Protein 4MBR (pdb70)

CATH classification: 2.60.40.1280 (+1 more: 2.60.40.1290)

Organism: Streptococcus agalactiae (NCBI:txid1311)

Foldseek 3Di:
DQEEECLVFKPPWDKEKAWVQAPDPQADEPLVPTWMKIKIKIWGFAGDQFYKFKKAWDLWKAQFPPDQKDWFDAWADPVRDQAWTWMAGNVRGMMMTTGHVVRHPDGRDMTIDTGIIHTHCQVPFAWARWDWIKIDGDPDMYIGTGTYHFDAWDWDPPQWIWTKEKEWGGANPPQAKIKIKMKTCLVQTKGFDALFKKKKKAFDDPDFFFQQLQKFKWKWKWFNVPATSSRHDDRVVTHTDDVPFHGGNDNVRMDMGTPDGIAHSGTMMMMIMMTGGDQWTKMKMWIAHPVVPDTDMYMGIDDVRVDDSPPPDDDD

Radius of gyration: 22.76 Å; Cα contacts (8 Å, |Δi|>4): 815; chains: 1; bounding box: 53×66×40 Å

Sequence (316 aa):
VQGQDVTDKLQNLDIKLSGGVQAKAGVINMDKSESMHMSLKFTIDSVNRGDTFEIKLSDNIDTNGASNYSIVEPIKSPTGEVYATGIYDSQKKSIVYSFTDFAASKNNINGILDIPLWPDDTTVQNTKEDVLFSVKIKDQEATIKETVKYDPPVRIDFAGGVSVDSRITNIDDVGKKMTYISQINVDGKSLYNYNGLYTRIYNYSKESTADLKNSTIKIYKTTSDNIVESMVQDYSSMEDVTSKFANSYPEKGWYDIYWGQFIASNETYVIVVETPFTNAVTLNTTLSDYNENNGVEHNHTYSSESGYSDVNAQER

Secondary structure (DSSP, 8-state):
----B-TTS-EEEEEE---SSSSSTTEEETTTT----EEEEEEES---TT-EEEEEE-TTEES-SSSSEEEEEEEE-TT--EEEEEEEETTTTEEEEEE-HHHHH-SSEEEEEEE--EE-TTTS-S-EEEEE--EE-SS-----EEEEE----EEES-TTTEEEEEEEEEEETTTTEEEEEEEESTT---EEEEEEEEEEEEE-STT----GGG-EEEEEEEETTS--SS-----SSSEE-HHHH--SS-SSSSEEEEEEEEE-SSEEEEEEEEE---S-EEEEEEEE-TTSSSEEEEEEEE--SS-SSS--S---

Structure (mmCIF, N/CA/C/O backbone):
data_4MBR
#
_entry.id   4MBR
#
_cell.length_a   97.598
_cell.length_b   97.598
_cell.length_c   173.269
_cell.angle_alpha   90.00
_cell.angle_beta   90.00
_cell.angle_gamma   90.00
#
_symmetry.space_group_name_H-M   'P 41 21 2'
#
loop_
_atom_site.group_PDB
_atom_site.id
_atom_site.type_symbol
_atom_site.label_atom_id
_atom_site.label_alt_id
_atom_site.label_comp_id
_atom_site.label_asym_id
_atom_site.label_entity_id
_atom_site.label_seq_id
_atom_site.pdbx_PDB_ins_code
_atom_site.Cartn_x
_atom_site.Cartn_y
_atom_site.Cartn_z
_atom_site.occupancy
_atom_site.B_iso_or_equiv
_atom_site.auth_seq_id
_atom_site.auth_comp_id
_atom_site.auth_asym_id
_atom_site.auth_atom_id
_atom_site.pdbx_PDB_model_num
ATOM 1 N N . VAL A 1 18 ? 44.476 29.966 8.712 1.00 258.22 230 VAL A N 1
ATOM 2 C CA . VAL A 1 18 ? 44.261 29.986 10.189 1.00 246.94 230 VAL A CA 1
ATOM 3 C C . VAL A 1 18 ? 43.262 28.896 10.587 1.00 238.22 230 VAL A C 1
ATOM 4 O O . VAL A 1 18 ? 43.459 28.182 11.572 1.00 217.46 230 VAL A O 1
ATOM 8 N N . GLN A 1 19 ? 42.207 28.772 9.784 1.00 250.57 231 GLN A N 1
ATOM 9 C CA . GLN A 1 19 ? 41.120 27.801 9.992 1.00 259.23 231 GLN A CA 1
ATOM 10 C C . GLN A 1 19 ? 41.568 26.403 10.462 1.00 255.88 231 GLN A C 1
ATOM 11 O O . GLN A 1 19 ? 40.827 25.718 11.171 1.00 257.05 231 GLN A O 1
ATOM 17 N N . GLY A 1 20 ? 42.770 25.988 10.070 1.00 246.46 232 GLY A N 1
ATOM 18 C CA . GLY A 1 20 ? 43.291 24.679 10.458 1.00 236.29 232 GLY A CA 1
ATOM 19 C C . GLY A 1 20 ? 43.276 23.718 9.286 1.00 231.60 232 GLY A C 1
ATOM 20 O O . GLY A 1 20 ? 42.504 23.894 8.346 1.00 238.00 232 GLY A O 1
ATOM 21 N N . GLN A 1 21 ? 44.134 22.702 9.342 1.00 226.31 233 GLN A N 1
ATOM 22 C CA . GLN A 1 21 ? 44.224 21.707 8.273 1.00 226.23 233 GLN A CA 1
ATOM 23 C C . GLN A 1 21 ? 44.998 20.470 8.733 1.00 223.42 233 GLN A C 1
ATOM 24 O O . GLN A 1 21 ? 45.501 20.429 9.852 1.00 223.52 233 GLN A O 1
ATOM 30 N N . ASP A 1 22 ? 45.098 19.464 7.866 1.00 216.15 234 ASP A N 1
ATOM 31 C CA . ASP A 1 22 ? 45.833 18.247 8.200 1.00 207.20 234 ASP A CA 1
ATOM 32 C C . ASP A 1 22 ? 47.316 18.575 8.118 1.00 199.25 234 ASP A C 1
ATOM 33 O O . ASP A 1 22 ? 47.757 19.252 7.195 1.00 200.80 234 ASP A O 1
ATOM 38 N N . VAL A 1 23 ? 48.083 18.068 9.074 1.00 199.40 235 VAL A N 1
ATOM 39 C CA . VAL A 1 23 ? 49.510 18.345 9.125 1.00 204.02 235 VAL A CA 1
ATOM 40 C C . VAL A 1 23 ? 50.438 17.127 9.251 1.00 210.72 235 VAL A C 1
ATOM 41 O O . VAL A 1 23 ? 51.620 17.284 9.566 1.00 212.68 235 VAL A O 1
ATOM 45 N N . THR A 1 24 ? 49.929 15.925 8.989 1.00 216.75 236 THR A N 1
ATOM 46 C CA . THR A 1 24 ? 50.763 14.713 9.091 1.00 218.57 236 THR A CA 1
ATOM 47 C C . THR A 1 24 ? 52.110 14.846 8.361 1.00 226.38 236 THR A C 1
ATOM 48 O O . THR A 1 24 ? 53.080 14.173 8.720 1.00 226.71 236 THR A O 1
ATOM 52 N N . ASP A 1 25 ? 52.156 15.694 7.329 1.00 228.83 237 ASP A N 1
ATOM 53 C CA . ASP A 1 25 ? 53.390 15.912 6.570 1.00 227.03 237 ASP A CA 1
ATOM 54 C C . ASP A 1 25 ? 54.396 16.562 7.478 1.00 227.55 237 ASP A C 1
ATOM 55 O O . ASP A 1 25 ? 55.545 16.133 7.575 1.00 231.83 237 ASP A O 1
ATOM 60 N N . LYS A 1 26 ? 53.929 17.605 8.150 1.00 229.04 238 LYS A N 1
ATOM 61 C CA . LYS A 1 26 ? 54.739 18.381 9.065 1.00 241.75 238 LYS A CA 1
ATOM 62 C C . LYS A 1 26 ? 54.946 17.654 10.395 1.00 250.86 238 LYS A C 1
ATOM 63 O O . LYS A 1 26 ? 54.437 18.077 11.425 1.00 256.94 238 LYS A O 1
ATOM 69 N N . LEU A 1 27 ? 55.693 16.553 10.357 1.00 258.08 239 LEU A N 1
ATOM 70 C CA . LEU A 1 27 ? 55.988 15.761 11.556 1.00 260.16 239 LEU A CA 1
ATOM 71 C C . LEU A 1 27 ? 57.430 15.261 11.491 1.00 255.38 239 LEU A C 1
ATOM 72 O O . LEU A 1 27 ? 57.861 14.724 10.468 1.00 249.85 239 LEU A O 1
ATOM 77 N N . GLN A 1 28 ? 58.168 15.442 12.584 1.00 251.62 240 GLN A N 1
ATOM 78 C CA . GLN A 1 28 ? 59.565 15.021 12.652 1.00 256.05 240 GLN A CA 1
ATOM 79 C C . GLN A 1 28 ? 59.820 14.047 13.798 1.00 255.43 240 GLN A C 1
ATOM 80 O O . GLN A 1 28 ? 59.002 13.918 14.713 1.00 245.69 240 GLN A O 1
ATOM 86 N N . ASN A 1 29 ? 60.964 13.365 13.725 1.00 264.06 241 ASN A N 1
ATOM 87 C CA . ASN A 1 29 ? 61.388 12.376 14.726 1.00 267.93 241 ASN A CA 1
ATOM 88 C C . ASN A 1 29 ? 60.269 11.440 15.174 1.00 266.39 241 ASN A C 1
ATOM 89 O O . ASN A 1 29 ? 60.310 10.906 16.284 1.00 272.34 241 ASN A O 1
ATOM 94 N N . LEU A 1 30 ? 59.278 11.231 14.307 1.00 259.45 242 LEU A N 1
ATOM 95 C CA . LEU A 1 30 ? 58.168 10.358 14.658 1.00 255.83 242 LEU A CA 1
ATOM 96 C C . LEU A 1 30 ? 58.613 8.904 14.680 1.00 245.67 242 LEU A C 1
ATOM 97 O O . LEU A 1 30 ? 59.202 8.401 13.725 1.00 236.86 242 LEU A O 1
ATOM 102 N N . ASP A 1 31 ? 58.364 8.249 15.804 1.00 240.96 243 ASP A N 1
ATOM 103 C CA . ASP A 1 31 ? 58.729 6.861 15.966 1.00 241.98 243 ASP A CA 1
ATOM 104 C C . ASP A 1 31 ? 57.514 6.207 16.593 1.00 234.48 243 ASP A C 1
ATOM 105 O O . ASP A 1 31 ? 57.085 6.579 17.685 1.00 232.53 243 ASP A O 1
ATOM 110 N N . ILE A 1 32 ? 56.954 5.245 15.873 1.00 225.85 244 ILE A N 1
ATOM 111 C CA . ILE A 1 32 ? 55.779 4.532 16.325 1.00 218.73 244 ILE A CA 1
ATOM 112 C C . ILE A 1 32 ? 56.079 3.041 16.434 1.00 222.65 244 ILE A C 1
ATOM 113 O O . ILE A 1 32 ? 56.800 2.497 15.597 1.00 233.59 244 ILE A O 1
ATOM 118 N N . LYS A 1 33 ? 55.532 2.383 17.457 1.00 216.49 245 LYS A N 1
ATOM 119 C CA . LYS A 1 33 ? 55.756 0.945 17.651 1.00 215.68 245 LYS A CA 1
ATOM 120 C C . LYS A 1 33 ? 54.556 0.265 18.320 1.00 210.45 245 LYS A C 1
ATOM 121 O O . LYS A 1 33 ? 53.527 0.901 18.546 1.00 201.77 245 LYS A O 1
ATOM 127 N N . LEU A 1 34 ? 54.701 -1.033 18.602 1.00 213.74 246 LEU A N 1
ATOM 128 C CA . LEU A 1 34 ? 53.664 -1.852 19.250 1.00 210.41 246 LEU A CA 1
ATOM 129 C C . LEU A 1 34 ? 54.287 -2.912 20.150 1.00 218.59 246 LEU A C 1
ATOM 130 O O . LEU A 1 34 ? 55.506 -3.011 20.242 1.00 232.16 246 LEU A O 1
ATOM 135 N N . SER A 1 35 ? 53.439 -3.700 20.813 1.00 228.48 247 SER A N 1
ATOM 136 C CA . SER A 1 35 ? 53.889 -4.779 21.711 1.00 242.19 247 SER A CA 1
ATOM 137 C C . SER A 1 35 ? 52.685 -5.486 22.365 1.00 242.74 247 SER A C 1
ATOM 138 O O . SER A 1 35 ? 51.562 -5.433 21.845 1.00 238.93 247 SER A O 1
ATOM 141 N N . GLY A 1 36 ? 52.934 -6.155 23.492 1.00 233.34 248 GLY A N 1
ATOM 142 C CA . GLY A 1 36 ? 51.889 -6.865 24.228 1.00 229.32 248 GLY A CA 1
ATOM 143 C C . GLY A 1 36 ? 52.113 -6.692 25.716 1.00 234.85 248 GLY A C 1
ATOM 144 O O . GLY A 1 36 ? 51.562 -5.778 26.324 1.00 222.62 248 GLY A O 1
ATOM 145 N N . GLY A 1 37 ? 52.922 -7.580 26.299 1.00 258.04 249 GLY A N 1
ATOM 146 C CA . GLY A 1 37 ? 53.256 -7.548 27.736 1.00 272.83 249 GLY A CA 1
ATOM 147 C C . GLY A 1 37 ? 52.117 -7.866 28.697 1.00 277.59 249 GLY A C 1
ATOM 148 O O . GLY A 1 37 ? 52.222 -8.781 29.527 1.00 272.80 249 GLY A O 1
ATOM 149 N N . VAL A 1 38 ? 51.041 -7.085 28.592 1.00 267.76 250 VAL A N 1
ATOM 150 C CA . VAL A 1 38 ? 49.848 -7.246 29.433 1.00 245.75 250 VAL A CA 1
ATOM 151 C C . VAL A 1 38 ? 49.159 -8.594 29.177 1.00 237.22 250 VAL A C 1
ATOM 152 O O . VAL A 1 38 ? 48.285 -9.016 29.932 1.00 240.52 250 VAL A O 1
ATOM 156 N N . GLN A 1 39 ? 49.575 -9.262 28.108 1.00 226.95 251 GLN A N 1
ATOM 157 C CA . GLN A 1 39 ? 49.017 -10.556 27.729 1.00 217.75 251 GLN A CA 1
ATOM 158 C C . GLN A 1 39 ? 49.480 -11.717 28.606 1.00 220.39 251 GLN A C 1
ATOM 159 O O . GLN A 1 39 ? 50.615 -11.731 29.099 1.00 215.28 251 GLN A O 1
ATOM 165 N N . ALA A 1 40 ? 48.568 -12.675 28.803 1.00 220.34 252 ALA A N 1
ATOM 166 C CA . ALA A 1 40 ? 48.819 -13.870 29.617 1.00 223.18 252 ALA A CA 1
ATOM 167 C C . ALA A 1 40 ? 50.236 -14.364 29.402 1.00 226.30 252 ALA A C 1
ATOM 168 O O . ALA A 1 40 ? 51.079 -14.284 30.296 1.00 227.62 252 ALA A O 1
ATOM 170 N N . LYS A 1 41 ? 50.481 -14.873 28.201 1.00 228.47 253 LYS A N 1
ATOM 171 C CA . LYS A 1 41 ? 51.787 -15.377 27.816 1.00 235.28 253 LYS A CA 1
ATOM 172 C C . LYS A 1 41 ? 52.102 -14.888 26.400 1.00 238.31 253 LYS A C 1
ATOM 173 O O . LYS A 1 41 ? 51.285 -15.029 25.490 1.00 240.54 253 LYS A O 1
ATOM 179 N N . ALA A 1 42 ? 53.285 -14.290 26.249 1.00 241.74 254 ALA A N 1
ATOM 180 C CA . ALA A 1 42 ? 53.782 -13.724 24.978 1.00 235.56 254 ALA A CA 1
ATOM 181 C C . ALA A 1 42 ? 53.319 -14.396 23.678 1.00 233.48 254 ALA A C 1
ATOM 182 O O . ALA A 1 42 ? 53.069 -15.600 23.634 1.00 235.72 254 ALA A O 1
ATOM 184 N N . GLY A 1 43 ? 53.224 -13.593 22.620 1.00 230.23 255 GLY A N 1
ATOM 185 C CA . GLY A 1 43 ? 52.804 -14.080 21.305 1.00 228.06 255 GLY A CA 1
ATOM 186 C C . GLY A 1 43 ? 51.347 -14.507 21.184 1.00 219.25 255 GLY A C 1
ATOM 187 O O . GLY A 1 43 ? 50.942 -15.032 20.144 1.00 220.68 255 GLY A O 1
ATOM 188 N N . VAL A 1 44 ? 50.550 -14.267 22.223 1.00 210.79 256 VAL A N 1
ATOM 189 C CA . VAL A 1 44 ? 49.143 -14.659 22.195 1.00 203.57 256 VAL A CA 1
ATOM 190 C C . VAL A 1 44 ? 48.222 -13.672 22.895 1.00 205.92 256 VAL A C 1
ATOM 191 O O . VAL A 1 44 ? 48.528 -13.201 23.992 1.00 208.51 256 VAL A O 1
ATOM 195 N N . ILE A 1 45 ? 47.086 -13.386 22.256 1.00 203.94 257 ILE A N 1
ATOM 196 C CA . ILE A 1 45 ? 46.080 -12.470 22.794 1.00 196.37 257 ILE A CA 1
ATOM 197 C C . ILE A 1 45 ? 44.768 -13.221 22.973 1.00 193.38 257 ILE A C 1
ATOM 198 O O . ILE A 1 45 ? 44.191 -13.743 22.017 1.00 186.00 257 ILE A O 1
ATOM 203 N N . ASN A 1 46 ? 44.315 -13.252 24.222 1.00 193.38 258 ASN A N 1
ATOM 204 C CA . ASN A 1 46 ? 43.098 -13.931 24.632 1.00 189.60 258 ASN A CA 1
ATOM 205 C C . ASN A 1 46 ? 41.996 -12.991 25.110 1.00 191.22 258 ASN A C 1
ATOM 206 O O . ASN A 1 46 ? 42.200 -12.223 26.043 1.00 207.69 258 ASN A O 1
ATOM 211 N N . MET A 1 47 ? 40.839 -13.038 24.450 1.00 184.69 259 MET A N 1
ATOM 212 C CA . MET A 1 47 ? 39.696 -12.208 24.852 1.00 187.00 259 MET A CA 1
ATOM 213 C C . MET A 1 47 ? 39.039 -12.630 26.160 1.00 190.04 259 MET A C 1
ATOM 214 O O . MET A 1 47 ? 38.987 -11.844 27.105 1.00 191.39 259 MET A O 1
ATOM 219 N N . ASP A 1 48 ? 38.524 -13.856 26.222 1.00 186.39 260 ASP A N 1
ATOM 220 C CA . ASP A 1 48 ? 37.874 -14.305 27.447 1.00 191.77 260 ASP A CA 1
ATOM 221 C C . ASP A 1 48 ? 38.656 -13.840 28.695 1.00 198.75 260 ASP A C 1
ATOM 222 O O . ASP A 1 48 ? 38.134 -13.901 29.813 1.00 229.19 260 ASP A O 1
ATOM 227 N N . LYS A 1 49 ? 39.894 -13.369 28.489 1.00 190.35 261 LYS A N 1
ATOM 228 C CA . LYS A 1 49 ? 40.735 -12.846 29.579 1.00 195.51 261 LYS A CA 1
ATOM 229 C C . LYS A 1 49 ? 40.759 -11.325 29.413 1.00 182.23 261 LYS A C 1
ATOM 230 O O . LYS A 1 49 ? 40.618 -10.593 30.377 1.00 179.96 261 LYS A O 1
ATOM 236 N N . SER A 1 50 ? 40.969 -10.870 28.180 1.00 185.96 262 SER A N 1
ATOM 237 C CA . SER A 1 50 ? 40.971 -9.434 27.833 1.00 188.42 262 SER A CA 1
ATOM 238 C C . SER A 1 50 ? 42.302 -8.645 27.737 1.00 192.97 262 SER A C 1
ATOM 239 O O . SER A 1 50 ? 42.392 -7.559 28.302 1.00 200.98 262 SER A O 1
ATOM 242 N N . GLU A 1 51 ? 43.312 -9.147 27.022 1.00 195.32 263 GLU A N 1
ATOM 243 C CA . GLU A 1 51 ? 44.584 -8.384 26.904 1.00 196.90 263 GLU A CA 1
ATOM 244 C C . GLU A 1 51 ? 44.600 -7.351 25.758 1.00 185.28 263 GLU A C 1
ATOM 245 O O . GLU A 1 51 ? 43.595 -7.189 25.076 1.00 176.15 263 GLU A O 1
ATOM 251 N N . SER A 1 52 ? 45.736 -6.664 25.565 1.00 189.44 264 SER A N 1
ATOM 252 C CA . SER A 1 52 ? 45.855 -5.612 24.537 1.00 191.91 264 SER A CA 1
ATOM 253 C C . SER A 1 52 ? 47.221 -5.397 23.850 1.00 198.22 264 SER A C 1
ATOM 254 O O . SER A 1 52 ? 48.218 -6.040 24.181 1.00 214.46 264 SER A O 1
ATOM 257 N N . MET A 1 53 ? 47.228 -4.450 22.906 1.00 193.15 265 MET A N 1
ATOM 258 C CA . MET A 1 53 ? 48.402 -4.053 22.135 1.00 199.17 265 MET A CA 1
ATOM 259 C C . MET A 1 53 ? 48.850 -2.762 22.820 1.00 201.61 265 MET A C 1
ATOM 260 O O . MET A 1 53 ? 48.159 -2.295 23.716 1.00 203.52 265 MET A O 1
ATOM 265 N N . HIS A 1 54 ? 49.966 -2.163 22.390 1.00 211.29 266 HIS A N 1
ATOM 266 C CA . HIS A 1 54 ? 50.462 -0.882 22.976 1.00 222.04 266 HIS A CA 1
ATOM 267 C C . HIS A 1 54 ? 51.256 -0.004 21.994 1.00 225.11 266 HIS A C 1
ATOM 268 O O . HIS A 1 54 ? 52.429 -0.275 21.731 1.00 232.40 266 HIS A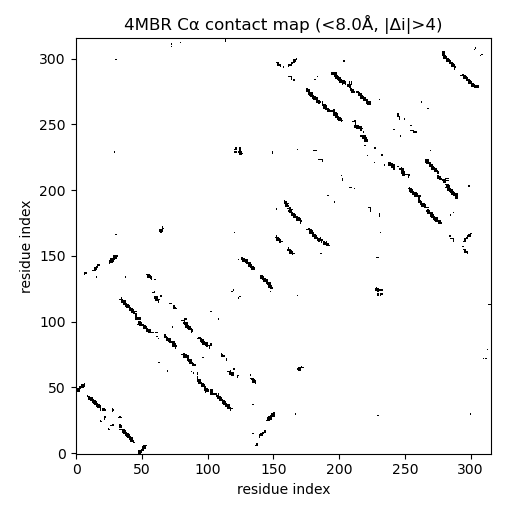 O 1
ATOM 275 N N . MET A 1 55 ? 50.617 1.055 21.480 1.00 216.72 267 MET A N 1
ATOM 276 C CA . MET A 1 55 ? 51.264 1.984 20.534 1.00 209.99 267 MET A CA 1
ATOM 277 C C . MET A 1 55 ? 52.271 2.943 21.109 1.00 215.80 267 MET A C 1
ATOM 278 O O . MET A 1 55 ? 51.901 3.888 21.796 1.00 214.25 267 MET A O 1
ATOM 283 N N . SER A 1 56 ? 53.537 2.733 20.791 1.00 226.37 268 SER A N 1
ATOM 284 C CA . SER A 1 56 ? 54.563 3.631 21.261 1.00 229.84 268 SER A CA 1
ATOM 285 C C . SER A 1 56 ? 54.566 4.693 20.182 1.00 220.84 268 SER A C 1
ATOM 286 O O . SER A 1 56 ? 54.551 4.354 19.003 1.00 214.83 268 SER A O 1
ATOM 289 N N . LEU A 1 57 ? 54.537 5.964 20.560 1.00 216.39 269 LEU A N 1
ATOM 290 C CA . LEU A 1 57 ? 54.538 7.011 19.551 1.00 212.60 269 LEU A CA 1
ATOM 291 C C . LEU A 1 57 ? 55.047 8.349 20.016 1.00 214.30 269 LEU A C 1
ATOM 292 O O . LEU A 1 57 ? 54.393 9.013 20.811 1.00 204.13 269 LEU A O 1
ATOM 297 N N . LYS A 1 58 ? 56.195 8.757 19.480 1.00 223.51 270 LYS A N 1
ATOM 298 C CA . LYS A 1 58 ? 56.788 10.042 19.813 1.00 232.71 270 LYS A CA 1
ATOM 299 C C . LYS A 1 58 ? 56.845 10.849 18.521 1.00 230.53 270 LYS A C 1
ATOM 300 O O . LYS A 1 58 ? 56.805 10.269 17.437 1.00 230.75 270 LYS A O 1
ATOM 306 N N . PHE A 1 59 ? 56.934 12.174 18.633 1.00 229.11 271 PHE A N 1
ATOM 307 C CA . PHE A 1 59 ? 57.026 13.047 17.454 1.00 228.62 271 PHE A CA 1
ATOM 308 C C . PHE A 1 59 ? 57.269 14.488 17.878 1.00 232.93 271 PHE A C 1
ATOM 309 O O . PHE A 1 59 ? 56.942 14.881 18.999 1.00 227.57 271 PHE A O 1
ATOM 317 N N . THR A 1 60 ? 57.811 15.273 16.950 1.00 238.67 272 THR A N 1
ATOM 318 C CA . THR A 1 60 ? 58.109 16.683 17.178 1.00 239.11 272 THR A CA 1
ATOM 319 C C . THR A 1 60 ? 57.531 17.492 16.024 1.00 235.27 272 THR A C 1
ATOM 320 O O . THR A 1 60 ? 57.262 16.935 14.957 1.00 224.91 272 THR A O 1
ATOM 324 N N . ILE A 1 61 ? 57.350 18.796 16.225 1.00 240.92 273 ILE A N 1
ATOM 325 C CA . ILE A 1 61 ? 56.789 19.661 15.170 1.00 250.09 273 ILE A CA 1
ATOM 326 C C . ILE A 1 61 ? 56.986 21.168 15.459 1.00 257.36 273 ILE A C 1
ATOM 327 O O . ILE A 1 61 ? 57.074 21.570 16.616 1.00 272.13 273 ILE A O 1
ATOM 332 N N . ASP A 1 62 ? 57.072 21.981 14.395 1.00 249.68 274 ASP A N 1
ATOM 333 C CA . ASP A 1 62 ? 57.275 23.445 14.507 1.00 243.84 274 ASP A CA 1
ATOM 334 C C . ASP A 1 62 ? 56.173 24.196 15.241 1.00 236.61 274 ASP A C 1
ATOM 335 O O . ASP A 1 62 ? 56.305 24.527 16.415 1.00 228.32 274 ASP A O 1
ATOM 340 N N . SER A 1 63 ? 55.101 24.495 14.523 1.00 236.17 275 SER A N 1
ATOM 341 C CA . SER A 1 63 ? 53.977 25.210 15.094 1.00 236.38 275 SER A CA 1
ATOM 342 C C . SER A 1 63 ? 52.711 24.693 14.440 1.00 222.11 275 SER A C 1
ATOM 343 O O . SER A 1 63 ? 52.732 24.260 13.288 1.00 211.12 275 SER A O 1
ATOM 346 N N . VAL A 1 64 ? 51.617 24.713 15.185 1.00 219.17 276 VAL A N 1
ATOM 347 C CA . VAL A 1 64 ? 50.345 24.238 14.663 1.00 230.67 276 VAL A CA 1
ATOM 348 C C . VAL A 1 64 ? 49.200 25.098 15.158 1.00 235.42 276 VAL A C 1
ATOM 349 O O . VAL A 1 64 ? 49.166 25.476 16.323 1.00 246.13 276 VAL A O 1
ATOM 353 N N . ASN A 1 65 ? 48.258 25.394 14.269 1.00 227.26 277 ASN A N 1
ATOM 354 C CA . ASN A 1 65 ? 47.118 26.216 14.629 1.00 223.02 277 ASN A CA 1
ATOM 355 C C . ASN A 1 65 ? 45.914 25.402 15.077 1.00 218.75 277 ASN A C 1
ATOM 356 O O . ASN A 1 65 ? 45.769 24.229 14.730 1.00 217.13 277 ASN A O 1
ATOM 361 N N . ARG A 1 66 ? 45.069 26.052 15.868 1.00 218.64 278 ARG A N 1
ATOM 362 C CA . ARG A 1 66 ? 43.835 25.480 16.399 1.00 222.39 278 ARG A CA 1
ATOM 363 C C . ARG A 1 66 ? 43.364 24.110 15.875 1.00 214.92 278 ARG A C 1
ATOM 364 O O . ARG A 1 66 ? 43.596 23.084 16.508 1.00 217.56 278 ARG A O 1
ATOM 372 N N . GLY A 1 67 ? 42.711 24.109 14.715 1.00 204.97 279 GLY A N 1
ATOM 373 C CA . GLY A 1 67 ? 42.168 22.888 14.131 1.00 199.69 279 GLY A CA 1
ATOM 374 C C . GLY A 1 67 ? 43.073 21.842 13.521 1.00 196.07 279 GLY A C 1
ATOM 375 O O . GLY A 1 67 ? 42.627 20.722 13.291 1.00 194.47 279 GLY A O 1
ATOM 376 N N . ASP A 1 68 ? 44.329 22.181 13.253 1.00 198.11 280 ASP A N 1
ATOM 377 C CA . ASP A 1 68 ? 45.261 21.218 12.646 1.00 200.06 280 ASP A CA 1
ATOM 378 C C . ASP A 1 68 ? 45.087 19.804 13.195 1.00 196.35 280 ASP A C 1
ATOM 379 O O . ASP A 1 68 ? 44.928 19.626 14.402 1.00 202.00 280 ASP A O 1
ATOM 384 N N . THR A 1 69 ? 45.121 18.804 12.309 1.00 177.25 281 THR A N 1
ATOM 385 C CA . THR A 1 69 ? 44.951 17.398 12.720 1.00 184.80 281 THR A CA 1
ATOM 386 C C . THR A 1 69 ? 45.884 16.404 12.037 1.00 182.08 281 THR A C 1
ATOM 387 O O . THR A 1 69 ? 46.545 16.728 11.060 1.00 192.89 281 THR A O 1
ATOM 391 N N . PHE A 1 70 ? 45.924 15.181 12.560 1.00 183.94 282 PHE A N 1
ATOM 392 C CA . PHE A 1 70 ? 46.758 14.141 11.966 1.00 195.16 282 PHE A CA 1
ATOM 393 C C . PHE A 1 70 ? 46.128 12.775 12.256 1.00 190.59 282 PHE A C 1
ATOM 394 O O . PHE A 1 70 ? 45.554 12.562 13.334 1.00 175.26 282 PHE A O 1
ATOM 402 N N . GLU A 1 71 ? 46.213 11.863 11.285 1.00 185.05 283 GLU A N 1
ATOM 403 C CA . GLU A 1 71 ? 45.652 10.528 11.453 1.00 180.65 283 GLU A CA 1
ATOM 404 C C . GLU A 1 71 ? 46.665 9.510 11.911 1.00 185.74 283 GLU A C 1
ATOM 405 O O . GLU A 1 71 ? 47.865 9.780 12.018 1.00 188.19 283 GLU A O 1
ATOM 411 N N . ILE A 1 72 ? 46.124 8.326 12.182 1.00 183.81 284 ILE A N 1
ATOM 412 C CA . ILE A 1 72 ? 46.870 7.168 12.602 1.00 172.67 284 ILE A CA 1
ATOM 413 C C . ILE A 1 72 ? 46.044 6.026 12.024 1.00 170.48 284 ILE A C 1
ATOM 414 O O . ILE A 1 72 ? 45.118 5.539 12.660 1.00 167.81 284 ILE A O 1
ATOM 419 N N . LYS A 1 73 ? 46.358 5.654 10.785 1.00 187.72 285 LYS A N 1
ATOM 420 C CA . LYS A 1 73 ? 45.660 4.583 10.072 1.00 190.75 285 LYS A CA 1
ATOM 421 C C . LYS A 1 73 ? 45.813 3.274 10.839 1.00 186.79 285 LYS A C 1
ATOM 422 O O . LYS A 1 73 ? 46.920 2.917 11.240 1.00 176.86 285 LYS A O 1
ATOM 428 N N . LEU A 1 74 ? 44.702 2.566 11.035 1.00 191.43 286 LEU A N 1
ATOM 429 C CA . LEU A 1 74 ? 44.696 1.286 11.749 1.00 182.91 286 LEU A CA 1
ATOM 430 C C . LEU A 1 74 ? 44.228 0.170 10.824 1.00 177.20 286 LEU A C 1
ATOM 431 O O . LEU A 1 74 ? 43.480 0.419 9.875 1.00 191.09 286 LEU A O 1
ATOM 436 N N . SER A 1 75 ? 44.665 -1.057 11.101 1.00 164.64 287 SER A N 1
ATOM 437 C CA . SER A 1 75 ? 44.270 -2.206 10.286 1.00 166.35 287 SER A CA 1
ATOM 438 C C . SER A 1 75 ? 42.778 -2.500 10.463 1.00 166.96 287 SER A C 1
ATOM 439 O O . SER A 1 75 ? 42.150 -2.030 11.408 1.00 163.22 287 SER A O 1
ATOM 442 N N . ASP A 1 76 ? 42.212 -3.282 9.552 1.00 180.13 288 ASP A N 1
ATOM 443 C CA . ASP A 1 76 ? 40.791 -3.610 9.612 1.00 1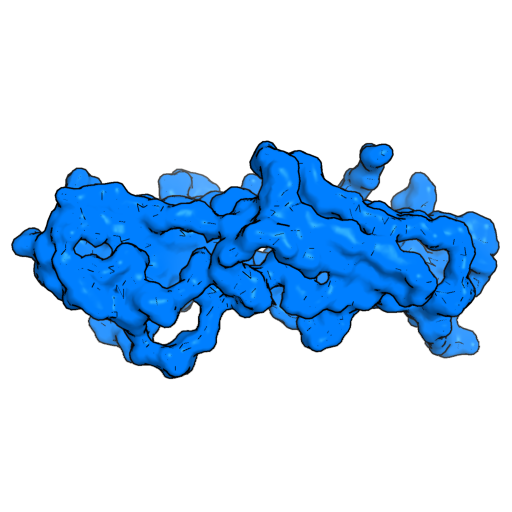86.77 288 ASP A CA 1
ATOM 444 C C . ASP A 1 76 ? 40.444 -4.573 10.748 1.00 187.24 288 ASP A C 1
ATOM 445 O O . ASP A 1 76 ? 39.426 -5.255 10.685 1.00 208.90 288 ASP A O 1
ATOM 450 N N . ASN A 1 77 ? 41.269 -4.616 11.793 1.00 179.20 289 ASN A N 1
ATOM 451 C CA . ASN A 1 77 ? 41.008 -5.517 12.916 1.00 178.45 289 ASN A CA 1
ATOM 452 C C . ASN A 1 77 ? 41.366 -4.962 14.299 1.00 175.32 289 ASN A C 1
ATOM 453 O O . ASN A 1 77 ? 41.178 -5.637 15.304 1.00 189.58 289 ASN A O 1
ATOM 458 N N . ILE A 1 78 ? 41.873 -3.736 14.345 1.00 172.83 290 ILE A N 1
ATOM 459 C CA . ILE A 1 78 ? 42.235 -3.106 15.606 1.00 171.20 290 ILE A CA 1
ATOM 460 C C . ILE A 1 78 ? 41.064 -2.282 16.114 1.00 171.13 290 ILE A C 1
ATOM 461 O O . ILE A 1 78 ? 40.539 -1.425 15.406 1.00 171.67 290 ILE A O 1
ATOM 466 N N . ASP A 1 79 ? 40.677 -2.532 17.355 1.00 176.10 291 ASP A N 1
ATOM 467 C CA . ASP A 1 79 ? 39.573 -1.832 17.967 1.00 176.45 291 ASP A CA 1
ATOM 468 C C . ASP A 1 79 ? 40.093 -1.122 19.213 1.00 174.63 291 ASP A C 1
ATOM 469 O O . ASP A 1 79 ? 41.156 -1.459 19.736 1.00 172.07 291 ASP A O 1
ATOM 474 N N . THR A 1 80 ? 39.369 -0.106 19.655 1.00 175.37 292 THR A N 1
ATOM 475 C CA . THR A 1 80 ? 39.754 0.623 20.853 1.00 179.91 292 THR A CA 1
ATOM 476 C C . THR A 1 80 ? 38.715 0.336 21.921 1.00 189.83 292 THR A C 1
ATOM 477 O O . THR A 1 80 ? 39.055 0.117 23.073 1.00 203.76 292 THR A O 1
ATOM 481 N N . ASN A 1 81 ? 37.445 0.351 21.530 1.00 206.70 293 ASN A N 1
ATOM 482 C CA . ASN A 1 81 ? 36.356 0.076 22.450 1.00 224.15 293 ASN A CA 1
ATOM 483 C C . ASN A 1 81 ? 35.085 -0.189 21.661 1.00 246.64 293 ASN A C 1
ATOM 484 O O . ASN A 1 81 ? 34.405 0.752 21.246 1.00 241.86 293 ASN A O 1
ATOM 489 N N . GLY A 1 82 ? 34.768 -1.471 21.465 1.00 267.45 294 GLY A N 1
ATOM 490 C CA . GLY A 1 82 ? 33.575 -1.896 20.719 1.00 264.07 294 GLY A CA 1
ATOM 491 C C . GLY A 1 82 ? 32.347 -1.021 20.920 1.00 260.73 294 GLY A C 1
ATOM 492 O O . GLY A 1 82 ? 31.435 -1.019 20.093 1.00 257.32 294 GLY A O 1
ATOM 493 N N . ALA A 1 83 ? 32.327 -0.280 22.026 1.00 254.26 295 ALA A N 1
ATOM 494 C CA . ALA A 1 83 ? 31.215 0.605 22.343 1.00 252.23 295 ALA A CA 1
ATOM 495 C C . ALA A 1 83 ? 31.069 1.735 21.331 1.00 235.87 295 ALA A C 1
ATOM 496 O O . ALA A 1 83 ? 32.061 2.342 20.922 1.00 225.18 295 ALA A O 1
ATOM 498 N N . SER A 1 84 ? 29.822 2.003 20.940 1.00 229.20 296 SER A N 1
ATOM 499 C CA . SER A 1 84 ? 29.494 3.065 19.989 1.00 217.18 296 SER A CA 1
ATOM 500 C C . SER A 1 84 ? 30.133 2.831 18.622 1.00 195.60 296 SER A C 1
ATOM 501 O O . SER A 1 84 ? 30.399 1.695 18.237 1.00 184.01 296 SER A O 1
ATOM 504 N N . ASN A 1 85 ? 30.351 3.922 17.893 1.00 188.28 297 ASN A N 1
ATOM 505 C CA . ASN A 1 85 ? 30.963 3.877 16.572 1.00 184.24 297 ASN A CA 1
ATOM 506 C C . ASN A 1 85 ? 32.089 4.913 16.459 1.00 171.58 297 ASN A C 1
ATOM 507 O O . ASN A 1 85 ? 32.457 5.343 15.367 1.00 157.68 297 ASN A O 1
ATOM 512 N N . TYR A 1 86 ? 32.579 5.345 17.615 1.00 169.09 298 TYR A N 1
ATOM 513 C CA . TYR A 1 86 ? 33.691 6.285 17.713 1.00 166.83 298 TYR A CA 1
ATOM 514 C C . TYR A 1 86 ? 33.953 6.451 19.195 1.00 174.64 298 TYR A C 1
ATOM 515 O O . TYR A 1 86 ? 33.032 6.689 19.982 1.00 171.32 298 TYR A O 1
ATOM 524 N N . SER A 1 87 ? 35.210 6.290 19.573 1.00 183.80 299 SER A N 1
ATOM 525 C CA . SER A 1 87 ? 35.607 6.413 20.952 1.00 189.46 299 SER A CA 1
ATOM 526 C C . SER A 1 87 ? 36.633 7.510 21.045 1.00 177.63 299 SER A C 1
ATOM 527 O O . SER A 1 87 ? 37.438 7.707 20.130 1.00 175.85 299 SER A O 1
ATOM 530 N N . ILE A 1 88 ? 36.590 8.236 22.151 1.00 167.18 300 ILE A N 1
ATOM 531 C CA . ILE A 1 88 ? 37.526 9.310 22.364 1.00 166.24 300 ILE A CA 1
ATOM 532 C C . ILE A 1 88 ? 38.740 8.631 22.966 1.00 169.26 300 ILE A C 1
ATOM 533 O O . ILE A 1 88 ? 38.591 7.745 23.799 1.00 186.65 300 ILE A O 1
ATOM 538 N N . VAL A 1 89 ? 39.936 9.019 22.552 1.00 167.51 301 VAL A N 1
ATOM 539 C CA . VAL A 1 89 ? 41.144 8.405 23.107 1.00 175.90 301 VAL A CA 1
ATOM 540 C C . VAL A 1 89 ? 41.933 9.469 23.849 1.00 181.24 301 VAL A C 1
ATOM 541 O O . VAL A 1 89 ? 41.874 10.645 23.479 1.00 192.48 301 VAL A O 1
ATOM 545 N N . GLU A 1 90 ? 42.673 9.073 24.887 1.00 184.24 302 GLU A N 1
ATOM 546 C CA . GLU A 1 90 ? 43.446 10.056 25.659 1.00 186.28 302 GLU A CA 1
ATOM 547 C C . GLU A 1 90 ? 44.275 10.979 24.799 1.00 180.38 302 GLU A C 1
ATOM 548 O O . GLU A 1 90 ? 44.998 10.543 23.906 1.00 169.72 302 GLU A O 1
ATOM 554 N N . PRO A 1 91 ? 44.191 12.273 25.103 1.00 190.21 303 PRO A N 1
ATOM 555 C CA . PRO A 1 91 ? 44.898 13.287 24.365 1.00 200.73 303 PRO A CA 1
ATOM 556 C C . PRO A 1 91 ? 46.382 13.259 24.621 1.00 196.90 303 PRO A C 1
ATOM 557 O O . PRO A 1 91 ? 46.848 12.562 25.518 1.00 192.13 303 PRO A O 1
ATOM 561 N N . ILE A 1 92 ? 47.110 14.022 23.820 1.00 203.15 304 ILE A N 1
ATOM 562 C CA . ILE A 1 92 ? 48.541 14.121 23.959 1.00 216.09 304 ILE A CA 1
ATOM 563 C C . ILE A 1 92 ? 48.717 15.204 25.014 1.00 225.60 304 ILE A C 1
ATOM 564 O O . ILE A 1 92 ? 47.859 16.089 25.132 1.00 231.51 304 ILE A O 1
ATOM 569 N N . LYS A 1 93 ? 49.787 15.136 25.803 1.00 212.55 305 LYS A N 1
ATOM 570 C CA . LYS A 1 93 ? 49.994 16.154 26.828 1.00 210.26 305 LYS A CA 1
ATOM 571 C C . LYS A 1 93 ? 51.401 16.719 26.908 1.00 213.94 305 LYS A C 1
ATOM 572 O O . LYS A 1 93 ? 52.363 16.146 26.398 1.00 208.03 305 LYS A O 1
ATOM 578 N N . SER A 1 94 ? 51.483 17.881 27.544 1.00 220.71 306 SER A N 1
ATOM 579 C CA . SER A 1 94 ? 52.729 18.577 27.749 1.00 235.28 306 SER A CA 1
ATOM 580 C C . SER A 1 94 ? 53.398 17.949 28.963 1.00 239.43 306 SER A C 1
ATOM 581 O O . SER A 1 94 ? 52.718 17.339 29.787 1.00 242.37 306 SER A O 1
ATOM 584 N N . PRO A 1 95 ? 54.732 18.072 29.078 1.00 242.38 307 PRO A N 1
ATOM 585 C CA . PRO A 1 95 ? 55.424 17.514 30.236 1.00 249.30 307 PRO A CA 1
ATOM 586 C C . PRO A 1 95 ? 54.753 17.872 31.568 1.00 251.95 307 PRO A C 1
ATOM 587 O O . PRO A 1 95 ? 55.030 17.241 32.588 1.00 258.15 307 PRO A O 1
ATOM 591 N N . THR A 1 96 ? 53.889 18.886 31.545 1.00 250.15 308 THR A N 1
ATOM 592 C CA . THR A 1 96 ? 53.175 19.332 32.736 1.00 255.03 308 THR A CA 1
ATOM 593 C C . THR A 1 96 ? 51.674 19.012 32.665 1.00 251.76 308 THR A C 1
ATOM 594 O O . THR A 1 96 ? 50.850 19.771 33.181 1.00 243.58 308 THR A O 1
ATOM 598 N N . GLY A 1 97 ? 51.333 17.886 32.033 1.00 258.29 309 GLY A N 1
ATOM 599 C CA . GLY A 1 97 ? 49.934 17.439 31.883 1.00 255.26 309 GLY A CA 1
ATOM 600 C C . GLY A 1 97 ? 48.993 18.532 31.405 1.00 247.15 309 GLY A C 1
ATOM 601 O O . GLY A 1 97 ? 48.173 19.034 32.174 1.00 246.36 309 GLY A O 1
ATOM 602 N N . GLU A 1 98 ? 49.087 18.874 30.124 1.00 235.85 310 GLU A N 1
ATOM 603 C CA . GLU A 1 98 ? 48.261 19.927 29.556 1.00 235.09 310 GLU A CA 1
ATOM 604 C C . GLU A 1 98 ? 47.510 19.510 28.303 1.00 242.64 310 GLU A C 1
ATOM 605 O O . GLU A 1 98 ? 47.971 18.653 27.549 1.00 248.95 310 GLU A O 1
ATOM 611 N N . VAL A 1 99 ? 46.350 20.133 28.089 1.00 247.52 311 VAL A N 1
ATOM 612 C CA . VAL A 1 99 ? 45.518 19.867 26.914 1.00 235.00 311 VAL A CA 1
ATOM 613 C C . VAL A 1 99 ? 46.447 20.203 25.765 1.00 225.58 311 VAL A C 1
ATOM 614 O O . VAL A 1 99 ? 46.820 21.358 25.598 1.00 235.87 311 VAL A O 1
ATOM 618 N N . TYR A 1 100 ? 46.803 19.214 24.954 1.00 212.76 312 TYR A N 1
ATOM 619 C CA . TYR A 1 100 ? 47.748 19.481 23.879 1.00 220.71 312 TYR A CA 1
ATOM 620 C C . TYR A 1 100 ? 47.105 19.185 22.517 1.00 212.69 312 TYR A C 1
ATOM 621 O O . TYR A 1 100 ? 47.271 19.957 21.566 1.00 196.73 312 TYR A O 1
ATOM 630 N N . ALA A 1 101 ? 46.372 18.068 22.442 1.00 208.25 313 ALA A N 1
ATOM 631 C CA . ALA A 1 101 ? 45.666 17.633 21.221 1.00 192.64 313 ALA A CA 1
ATOM 632 C C . ALA A 1 101 ? 44.690 16.511 21.585 1.00 178.78 313 ALA A C 1
ATOM 633 O O . ALA A 1 101 ? 45.115 15.486 22.095 1.00 186.60 313 ALA A O 1
ATOM 635 N N . THR A 1 102 ? 43.394 16.698 21.325 1.00 173.18 314 THR A N 1
ATOM 636 C CA . THR A 1 102 ? 42.395 15.668 21.658 1.00 175.21 314 THR A CA 1
ATOM 637 C C . THR A 1 102 ? 42.412 14.581 20.609 1.00 176.24 314 THR A C 1
ATOM 638 O O . THR A 1 102 ? 42.747 14.840 19.460 1.00 187.84 314 THR A O 1
ATOM 642 N N . GLY A 1 103 ? 42.010 13.376 20.988 1.00 172.57 315 GLY A N 1
ATOM 643 C CA . GLY A 1 103 ? 41.997 12.262 20.048 1.00 175.02 315 GLY A CA 1
ATOM 644 C C . GLY A 1 103 ? 40.653 11.579 19.929 1.00 170.33 315 GLY A C 1
ATOM 645 O O . GLY A 1 103 ? 39.872 11.578 20.879 1.00 164.91 315 GLY A O 1
ATOM 646 N N . ILE A 1 104 ? 40.382 11.001 18.756 1.00 160.29 316 ILE A N 1
ATOM 647 C CA . ILE A 1 104 ? 39.122 10.291 18.520 1.00 155.17 316 ILE A CA 1
ATOM 648 C C . ILE A 1 104 ? 39.240 9.220 17.432 1.00 153.78 316 ILE A C 1
ATOM 649 O O . ILE A 1 104 ? 39.608 9.503 16.290 1.00 160.03 316 ILE A O 1
ATOM 654 N N . TYR A 1 105 ? 38.897 7.994 17.810 1.00 154.51 317 TYR A N 1
ATOM 655 C CA . TYR A 1 105 ? 38.923 6.837 16.920 1.00 154.61 317 TYR A CA 1
ATOM 656 C C . TYR A 1 105 ? 37.597 6.650 16.239 1.00 158.29 317 TYR A C 1
ATOM 657 O O . TYR A 1 105 ? 36.571 6.599 16.908 1.00 151.58 317 TYR A O 1
ATOM 666 N N . ASP A 1 106 ? 37.620 6.542 14.911 1.00 169.60 318 ASP A N 1
ATOM 667 C CA . ASP A 1 106 ? 36.397 6.347 14.131 1.00 172.50 318 ASP A CA 1
ATOM 668 C C . ASP A 1 106 ? 36.371 4.896 13.672 1.00 172.07 318 ASP A C 1
ATOM 669 O O . ASP A 1 106 ? 37.217 4.470 12.891 1.00 182.20 318 ASP A O 1
ATOM 674 N N . SER A 1 107 ? 35.380 4.155 14.156 1.00 168.72 319 SER A N 1
ATOM 675 C CA . SER A 1 107 ? 35.220 2.738 13.839 1.00 173.32 319 SER A CA 1
ATOM 676 C C . SER A 1 107 ? 35.033 2.405 12.369 1.00 182.18 319 SER A C 1
ATOM 677 O O . SER A 1 107 ? 35.427 1.325 11.934 1.00 197.25 319 SER A O 1
ATOM 680 N N . GLN A 1 108 ? 34.430 3.312 11.606 1.00 187.50 320 GLN A N 1
ATOM 681 C CA . GLN A 1 108 ? 34.186 3.061 10.180 1.00 188.16 320 GLN A CA 1
ATOM 682 C C . GLN A 1 108 ? 35.386 3.280 9.279 1.00 174.40 320 GLN A C 1
ATOM 683 O O . GLN A 1 108 ? 35.543 2.581 8.282 1.00 182.09 320 GLN A O 1
ATOM 689 N N . LYS A 1 109 ? 36.219 4.255 9.616 1.00 166.48 321 LYS A N 1
ATOM 690 C CA . LYS A 1 109 ? 37.406 4.541 8.820 1.00 172.91 321 LYS A CA 1
ATOM 691 C C . LYS A 1 109 ? 38.652 4.055 9.539 1.00 167.88 321 LYS A C 1
ATOM 692 O O . LYS A 1 109 ? 39.772 4.320 9.106 1.00 167.10 321 LYS A O 1
ATOM 698 N N . LYS A 1 110 ? 38.435 3.298 10.612 1.00 171.67 322 LYS A N 1
ATOM 699 C CA . LYS A 1 110 ? 39.510 2.758 11.443 1.00 174.72 322 LYS A CA 1
ATOM 700 C C . LYS A 1 110 ? 40.809 3.523 11.392 1.00 161.32 322 LYS A C 1
ATOM 701 O O . LYS A 1 110 ? 41.803 3.081 10.823 1.00 158.42 322 LYS A O 1
ATOM 707 N N . SER A 1 111 ? 40.753 4.694 12.014 1.00 160.85 323 SER A N 1
ATOM 708 C CA . SER A 1 111 ? 41.874 5.599 12.118 1.00 168.78 323 SER A CA 1
ATOM 709 C C . SER A 1 111 ? 41.609 6.508 13.306 1.00 171.73 323 SER A C 1
ATOM 710 O O . SER A 1 111 ? 40.457 6.846 13.606 1.00 173.04 323 SER A O 1
ATOM 713 N N . ILE A 1 112 ? 42.675 6.879 13.997 1.00 168.35 324 ILE A N 1
ATOM 714 C CA . ILE A 1 112 ? 42.561 7.749 15.144 1.00 162.96 324 ILE A CA 1
ATOM 715 C C . ILE A 1 112 ? 42.908 9.136 14.674 1.00 163.64 324 ILE A C 1
ATOM 716 O O . ILE A 1 112 ? 43.762 9.303 13.809 1.00 160.57 324 ILE A O 1
ATOM 721 N N . VAL A 1 113 ? 42.242 10.130 15.242 1.00 172.70 325 VAL A N 1
ATOM 722 C CA . VAL A 1 113 ? 42.479 11.501 14.854 1.00 171.66 325 VAL A CA 1
ATOM 723 C C . VAL A 1 113 ? 42.683 12.415 16.038 1.00 179.54 325 VAL A C 1
ATOM 724 O O . VAL A 1 113 ? 41.961 12.347 17.034 1.00 180.05 325 VAL A O 1
ATOM 728 N N . TYR A 1 114 ? 43.671 13.284 15.905 1.00 179.54 326 TYR A N 1
ATOM 729 C CA . TYR A 1 114 ? 43.981 14.249 16.925 1.00 179.05 326 TYR A CA 1
ATOM 730 C C . TYR A 1 114 ? 43.890 15.630 16.365 1.00 179.82 326 TYR A C 1
ATOM 731 O O . TYR A 1 114 ? 44.461 15.925 15.322 1.00 173.60 326 TYR A O 1
ATOM 740 N N . SER A 1 115 ? 43.138 16.466 17.058 1.00 183.52 327 SER A N 1
ATOM 741 C CA . SER A 1 115 ? 42.971 17.837 16.664 1.00 201.32 327 SER A CA 1
ATOM 742 C C . SER A 1 115 ? 43.634 18.655 17.766 1.00 199.30 327 SER A C 1
ATOM 743 O O . SER A 1 115 ? 43.214 18.605 18.926 1.00 200.56 327 SER A O 1
ATOM 746 N N . PHE A 1 116 ? 44.703 19.366 17.403 1.00 195.05 328 PHE A N 1
ATOM 747 C CA . PHE A 1 116 ? 45.449 20.192 18.355 1.00 203.09 328 PHE A CA 1
ATOM 748 C C . PHE A 1 116 ? 44.606 21.270 19.030 1.00 215.47 328 PHE A C 1
ATOM 749 O O . PHE A 1 116 ? 43.475 21.537 18.628 1.00 231.31 328 PHE A O 1
ATOM 757 N N . THR A 1 117 ? 45.177 21.881 20.064 1.00 220.25 329 THR A N 1
ATOM 758 C CA . THR A 1 117 ? 44.511 22.932 20.822 1.00 227.73 329 THR A CA 1
ATOM 759 C C . THR A 1 117 ? 45.371 24.181 20.810 1.00 234.50 329 THR A C 1
ATOM 760 O O . THR A 1 117 ? 46.297 24.289 20.008 1.00 246.80 329 THR A O 1
ATOM 764 N N . ASP A 1 118 ? 45.068 25.126 21.694 1.00 232.96 330 ASP A N 1
ATOM 765 C CA . ASP A 1 118 ? 45.849 26.355 21.755 1.00 230.83 330 ASP A CA 1
ATOM 766 C C . ASP A 1 118 ? 47.280 26.066 22.175 1.00 228.47 330 ASP A C 1
ATOM 767 O O . ASP A 1 118 ? 48.211 26.430 21.458 1.00 218.13 330 ASP A O 1
ATOM 772 N N . PHE A 1 119 ? 47.466 25.408 23.318 1.00 233.97 331 PHE A N 1
ATOM 773 C CA . PHE A 1 119 ? 48.826 25.094 23.763 1.00 258.22 331 PHE A CA 1
ATOM 774 C C . PHE A 1 119 ? 49.697 24.747 22.569 1.00 248.72 331 PHE A C 1
ATOM 775 O O . PHE A 1 119 ? 50.804 25.262 22.420 1.00 269.05 331 PHE A O 1
ATOM 783 N N . ALA A 1 120 ? 49.175 23.880 21.712 1.00 224.39 332 ALA A N 1
ATOM 784 C CA . ALA A 1 120 ? 49.899 23.452 20.527 1.00 233.39 332 ALA A CA 1
ATOM 785 C C . ALA A 1 120 ? 50.399 24.630 19.673 1.00 239.02 332 ALA A C 1
ATOM 786 O O . ALA A 1 120 ? 51.527 24.608 19.175 1.00 247.71 332 ALA A O 1
ATOM 788 N N . ALA A 1 121 ? 49.563 25.652 19.515 1.00 235.09 333 ALA A N 1
ATOM 789 C CA . ALA A 1 121 ? 49.920 26.830 18.717 1.00 230.12 333 ALA A CA 1
ATOM 790 C C . ALA A 1 121 ? 50.989 27.687 19.374 1.00 235.75 333 ALA A C 1
ATOM 791 O O . ALA A 1 121 ? 51.996 28.035 18.751 1.00 239.63 333 ALA A O 1
ATOM 793 N N . SER A 1 122 ? 50.752 28.012 20.639 1.00 232.56 334 SER A N 1
ATOM 794 C CA . SER A 1 122 ? 51.644 28.847 21.441 1.00 229.50 334 SER A CA 1
ATOM 795 C C . SER A 1 122 ? 53.120 28.461 21.475 1.00 236.38 334 SER A C 1
ATOM 796 O O . SER A 1 122 ? 53.977 29.332 21.634 1.00 248.67 334 SER A O 1
ATOM 799 N N . LYS A 1 123 ? 53.426 27.176 21.325 1.00 234.39 335 LYS A N 1
ATOM 800 C CA . LYS A 1 123 ? 54.820 26.728 21.387 1.00 245.20 335 LYS A CA 1
ATOM 801 C C . LYS A 1 123 ? 55.488 26.377 20.051 1.00 243.61 335 LYS A C 1
ATOM 802 O O . LYS A 1 123 ? 54.841 26.332 18.995 1.00 222.40 335 LYS A O 1
ATOM 808 N N . ASN A 1 124 ? 56.802 26.148 20.135 1.00 253.37 336 ASN A N 1
ATOM 809 C CA . ASN A 1 124 ? 57.648 25.805 18.988 1.00 256.45 336 ASN A CA 1
ATOM 810 C C . ASN A 1 124 ? 58.299 24.425 19.122 1.00 250.75 336 ASN A C 1
ATOM 811 O O . ASN A 1 124 ? 58.072 23.544 18.298 1.00 244.41 336 ASN A O 1
ATOM 816 N N . ASN A 1 125 ? 59.121 24.242 20.152 1.00 256.46 337 ASN A N 1
ATOM 817 C CA . ASN A 1 125 ? 59.787 22.957 20.372 1.00 260.48 337 ASN A CA 1
ATOM 818 C C . ASN A 1 125 ? 58.772 21.956 20.911 1.00 260.50 337 ASN A C 1
ATOM 819 O O . ASN A 1 125 ? 59.022 21.303 21.924 1.00 278.01 337 ASN A O 1
ATOM 824 N N . ILE A 1 126 ? 57.637 21.822 20.228 1.00 256.55 338 ILE A N 1
ATOM 825 C CA . ILE A 1 126 ? 56.591 20.899 20.690 1.00 262.05 338 ILE A CA 1
ATOM 826 C C . ILE A 1 126 ? 56.813 19.433 20.323 1.00 250.26 338 ILE A C 1
ATOM 827 O O . ILE A 1 126 ? 56.756 19.032 19.154 1.00 229.21 338 ILE A O 1
ATOM 832 N N . ASN A 1 127 ? 57.067 18.649 21.369 1.00 246.71 339 ASN A N 1
ATOM 833 C CA . ASN A 1 127 ? 57.308 17.226 21.272 1.00 242.91 339 ASN A CA 1
ATOM 834 C C . ASN A 1 127 ? 56.154 16.512 21.946 1.00 237.91 339 ASN A C 1
ATOM 835 O O . ASN A 1 127 ? 55.826 16.818 23.091 1.00 254.69 339 ASN A O 1
ATOM 840 N N . GLY A 1 128 ? 55.531 15.571 21.249 1.00 223.26 340 GLY A N 1
ATOM 841 C CA . GLY A 1 128 ? 54.411 14.835 21.821 1.00 216.09 340 GLY A CA 1
ATOM 842 C C . GLY A 1 128 ? 54.653 13.343 21.829 1.00 214.66 340 GLY A C 1
ATOM 843 O O . GLY A 1 128 ? 55.415 12.828 21.008 1.00 212.43 340 GLY A O 1
ATOM 844 N N . ILE A 1 129 ? 54.018 12.651 22.774 1.00 209.85 341 ILE A N 1
ATOM 845 C CA . ILE A 1 129 ? 54.144 11.198 22.888 1.00 220.72 341 ILE A CA 1
ATOM 846 C C . ILE A 1 129 ? 52.813 10.563 23.289 1.00 218.41 341 ILE A C 1
ATOM 847 O O . ILE A 1 129 ? 52.059 11.134 24.080 1.00 216.49 341 ILE A O 1
ATOM 852 N N . LEU A 1 130 ? 52.535 9.387 22.721 1.00 218.98 342 LEU A N 1
ATOM 853 C CA . LEU A 1 130 ? 51.311 8.630 23.001 1.00 223.20 342 LEU A CA 1
ATOM 854 C C . LEU A 1 130 ? 51.572 7.167 23.320 1.00 228.76 342 LEU A C 1
ATOM 855 O O . LEU A 1 130 ? 52.248 6.471 22.558 1.00 251.76 342 LEU A O 1
ATOM 860 N N . ASP A 1 131 ? 51.035 6.720 24.456 1.00 210.24 343 ASP A N 1
ATOM 861 C CA . ASP A 1 131 ? 51.153 5.335 24.897 1.00 204.48 343 ASP A CA 1
ATOM 862 C C . ASP A 1 131 ? 49.716 4.830 24.964 1.00 194.28 343 ASP A C 1
ATOM 863 O O . ASP A 1 131 ? 49.155 4.667 26.038 1.00 191.16 343 ASP A O 1
ATOM 868 N N . ILE A 1 132 ? 49.121 4.601 23.797 1.00 194.11 344 ILE A N 1
ATOM 869 C CA . ILE A 1 132 ? 47.743 4.139 23.708 1.00 189.70 344 ILE A CA 1
ATOM 870 C C . ILE A 1 132 ? 47.666 2.628 23.586 1.00 196.51 344 ILE A C 1
ATOM 871 O O . ILE A 1 132 ? 48.415 2.033 22.805 1.00 204.84 344 ILE A O 1
ATOM 876 N N . PRO A 1 133 ? 46.739 2.003 24.329 1.00 195.28 345 PRO A N 1
ATOM 877 C CA . PRO A 1 133 ? 46.548 0.560 24.303 1.00 192.39 345 PRO A CA 1
ATOM 878 C C . PRO A 1 133 ? 45.386 0.159 23.403 1.00 176.27 345 PRO A C 1
ATOM 879 O O . PRO A 1 133 ? 44.253 0.554 23.659 1.00 176.22 345 PRO A O 1
ATOM 883 N N . LEU A 1 134 ? 45.670 -0.632 22.373 1.00 171.20 346 LEU A N 1
ATOM 884 C CA . LEU A 1 134 ? 44.648 -1.078 21.425 1.00 173.97 346 LEU A CA 1
ATOM 885 C C . LEU A 1 134 ? 44.292 -2.536 21.631 1.00 173.55 346 LEU A C 1
ATOM 886 O O . LEU A 1 134 ? 45.017 -3.260 22.313 1.00 180.70 346 LEU A O 1
ATOM 891 N N . TRP A 1 135 ? 43.178 -2.973 21.044 1.00 164.34 347 TRP A N 1
ATOM 892 C CA . TRP A 1 135 ? 42.786 -4.366 21.183 1.00 165.49 347 TRP A CA 1
ATOM 893 C C . TRP A 1 135 ? 42.428 -4.898 19.813 1.00 154.68 347 TRP A C 1
ATOM 894 O O . TRP A 1 135 ? 42.358 -4.134 18.860 1.00 175.25 347 TRP A O 1
ATOM 905 N N . PRO A 1 136 ? 42.236 -6.224 19.700 1.00 151.72 348 PRO A N 1
ATOM 906 C CA . PRO A 1 136 ? 41.815 -6.783 18.427 1.00 147.63 348 PRO A CA 1
ATOM 907 C C . PRO A 1 136 ? 40.316 -6.587 18.373 1.00 142.78 348 PRO A C 1
ATOM 908 O O . PRO A 1 136 ? 39.685 -6.484 19.422 1.00 148.27 348 PRO A O 1
ATOM 912 N N . ASP A 1 137 ? 39.742 -6.533 17.179 1.00 151.02 349 ASP A N 1
ATOM 913 C CA . ASP A 1 137 ? 38.303 -6.327 17.044 1.00 157.92 349 ASP A CA 1
ATOM 914 C C . ASP A 1 137 ? 37.509 -7.639 17.083 1.00 161.73 349 ASP A C 1
ATOM 915 O O . ASP A 1 137 ? 37.654 -8.497 16.210 1.00 155.07 349 ASP A O 1
ATOM 920 N N . ASP A 1 138 ? 36.636 -7.763 18.082 1.00 166.65 350 ASP A N 1
ATOM 921 C CA . ASP A 1 138 ? 35.825 -8.968 18.245 1.00 166.17 350 ASP A CA 1
ATOM 922 C C . ASP A 1 138 ? 34.730 -9.125 17.193 1.00 157.48 350 ASP A C 1
ATOM 923 O O . ASP A 1 138 ? 33.944 -10.059 17.261 1.00 166.43 350 ASP A O 1
ATOM 928 N N . THR A 1 139 ? 34.677 -8.217 16.225 1.00 159.91 351 THR A N 1
ATOM 929 C CA . THR A 1 139 ? 33.669 -8.308 15.170 1.00 168.81 351 THR A CA 1
ATOM 930 C C . THR A 1 139 ? 34.297 -8.844 13.883 1.00 172.34 351 THR A C 1
ATOM 931 O O . THR A 1 139 ? 33.611 -9.477 13.089 1.00 171.04 351 THR A O 1
ATOM 935 N N . THR A 1 140 ? 35.590 -8.572 13.672 1.00 185.50 352 THR A N 1
ATOM 936 C CA . THR A 1 140 ? 36.307 -9.049 12.469 1.00 187.98 352 THR A CA 1
ATOM 937 C C . THR A 1 140 ? 37.022 -10.346 12.804 1.00 190.58 352 THR A C 1
ATOM 938 O O . THR A 1 140 ? 36.862 -11.350 12.098 1.00 198.88 352 THR A O 1
ATOM 942 N N . VAL A 1 141 ? 37.823 -10.321 13.871 1.00 179.60 353 VAL A N 1
ATOM 943 C CA . VAL A 1 141 ? 38.539 -11.514 14.307 1.00 174.95 353 VAL A CA 1
ATOM 944 C C . VAL A 1 141 ? 37.516 -12.257 15.144 1.00 172.54 353 VAL A C 1
ATOM 945 O O . VAL A 1 141 ? 37.618 -12.355 16.365 1.00 165.71 353 VAL A O 1
ATOM 949 N N . GLN A 1 142 ? 36.493 -12.740 14.460 1.00 180.36 354 GLN A N 1
ATOM 950 C CA . GLN A 1 142 ? 35.426 -13.468 15.101 1.00 180.41 354 GLN A CA 1
ATOM 951 C C . GLN A 1 142 ? 35.955 -14.701 15.822 1.00 179.01 354 GLN A C 1
ATOM 952 O O . GLN A 1 142 ? 35.875 -14.778 17.048 1.00 184.04 354 GLN A O 1
ATOM 958 N N . ASN A 1 143 ? 36.515 -15.649 15.078 1.00 177.79 355 ASN A N 1
ATOM 959 C CA . ASN A 1 143 ? 37.044 -16.854 15.700 1.00 176.19 355 ASN A CA 1
ATOM 960 C C . ASN A 1 143 ? 38.521 -16.766 16.067 1.00 177.57 355 ASN A C 1
ATOM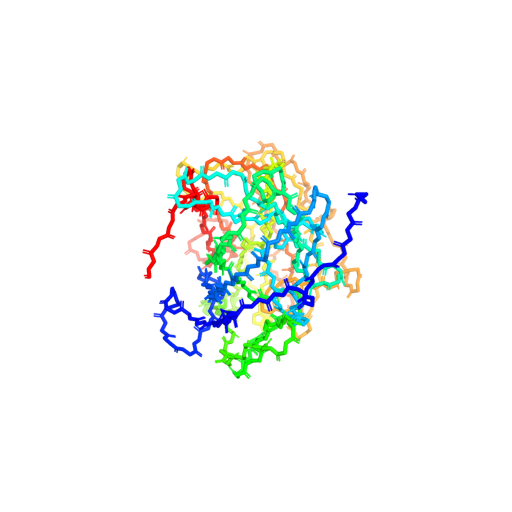 961 O O . ASN A 1 143 ? 39.129 -15.695 16.005 1.00 190.64 355 ASN A O 1
ATOM 966 N N . THR A 1 144 ? 39.079 -17.903 16.464 1.00 168.63 356 THR A N 1
ATOM 967 C CA . THR A 1 144 ? 40.471 -18.010 16.863 1.00 171.35 356 THR A CA 1
ATOM 968 C C . THR A 1 144 ? 41.460 -18.034 15.685 1.00 180.28 356 THR A C 1
ATOM 969 O O . THR A 1 144 ? 41.220 -18.691 14.680 1.00 199.00 356 THR A O 1
ATOM 973 N N . LYS A 1 145 ? 42.579 -17.328 15.828 1.00 186.10 357 LYS A N 1
ATOM 974 C CA . LYS A 1 145 ? 43.611 -17.253 14.780 1.00 204.56 357 LYS A CA 1
ATOM 975 C C . LYS A 1 145 ? 45.027 -17.499 15.271 1.00 210.58 357 LYS A C 1
ATOM 976 O O . LYS A 1 145 ? 45.359 -17.210 16.423 1.00 210.16 357 LYS A O 1
ATOM 982 N N . GLU A 1 146 ? 45.859 -18.010 14.363 1.00 214.30 358 GLU A N 1
ATOM 983 C CA . GLU A 1 146 ? 47.259 -18.302 14.654 1.00 230.71 358 GLU A CA 1
ATOM 984 C C . GLU A 1 146 ? 48.073 -17.031 14.839 1.00 223.30 358 GLU A C 1
ATOM 985 O O . GLU A 1 146 ? 48.206 -16.547 15.942 1.00 223.80 358 GLU A O 1
ATOM 991 N N . ASP A 1 147 ? 48.624 -16.496 13.761 1.00 221.37 359 ASP A N 1
ATOM 992 C CA . ASP A 1 147 ? 49.424 -15.286 13.855 1.00 223.73 359 ASP A CA 1
ATOM 993 C C . ASP A 1 147 ? 48.772 -14.180 13.047 1.00 218.90 359 ASP A C 1
ATOM 994 O O . ASP A 1 147 ? 49.082 -13.975 11.875 1.00 233.34 359 ASP A O 1
ATOM 999 N N . VAL A 1 148 ? 47.852 -13.476 13.690 1.00 203.67 360 VAL A N 1
ATOM 1000 C CA . VAL A 1 148 ? 47.143 -12.385 13.051 1.00 202.24 360 VAL A CA 1
ATOM 1001 C C . VAL A 1 148 ? 48.124 -11.239 12.854 1.00 202.66 360 VAL A C 1
ATOM 1002 O O . VAL A 1 148 ? 49.125 -11.161 13.560 1.00 200.37 360 VAL A O 1
ATOM 1006 N N . LEU A 1 149 ? 47.831 -10.358 11.898 1.00 205.58 361 LEU A N 1
ATOM 1007 C CA . LEU A 1 149 ? 48.687 -9.214 11.589 1.00 205.04 361 LEU A CA 1
ATOM 1008 C C . LEU A 1 149 ? 48.052 -7.912 12.061 1.00 197.32 361 LEU A C 1
ATOM 1009 O O . LEU A 1 149 ? 46.977 -7.544 11.595 1.00 199.50 361 LEU A O 1
ATOM 1014 N N . PHE A 1 150 ? 48.709 -7.216 12.983 1.00 197.75 362 PHE A N 1
ATOM 1015 C CA . PHE A 1 150 ? 48.192 -5.944 13.499 1.00 202.61 362 PHE A CA 1
ATOM 1016 C C . PHE A 1 150 ? 49.121 -4.819 13.077 1.00 209.77 362 PHE A C 1
ATOM 1017 O O . PHE A 1 150 ? 50.323 -4.891 13.342 1.00 227.89 362 PHE A O 1
ATOM 1025 N N . SER A 1 151 ? 48.577 -3.784 12.430 1.00 202.72 363 SER A N 1
ATOM 1026 C CA . SER A 1 151 ? 49.409 -2.661 11.977 1.00 208.56 363 SER A CA 1
ATOM 1027 C C . SER A 1 151 ? 48.818 -1.274 12.209 1.00 193.76 363 SER A C 1
ATOM 1028 O O . SER A 1 151 ? 47.639 -1.029 11.956 1.00 191.77 363 SER A O 1
ATOM 1031 N N . VAL A 1 152 ? 49.679 -0.379 12.683 1.00 190.31 364 VAL A N 1
ATOM 1032 C CA . VAL A 1 152 ? 49.342 1.004 12.959 1.00 191.47 364 VAL A CA 1
ATOM 1033 C C . VAL A 1 152 ? 50.277 1.786 12.053 1.00 204.31 364 VAL A C 1
ATOM 1034 O O . VAL A 1 152 ? 51.493 1.602 12.114 1.00 217.14 364 VAL A O 1
ATOM 1038 N N . LYS A 1 153 ? 49.717 2.659 11.223 1.00 212.75 365 LYS A N 1
ATOM 1039 C CA . LYS A 1 153 ? 50.509 3.440 10.275 1.00 214.49 365 LYS A CA 1
ATOM 1040 C C . LYS A 1 153 ? 50.319 4.945 10.451 1.00 201.96 365 LYS A C 1
ATOM 1041 O O . LYS A 1 153 ? 49.377 5.375 11.118 1.00 180.62 365 LYS A O 1
ATOM 1047 N N . ILE A 1 154 ? 51.243 5.732 9.887 1.00 209.47 366 ILE A N 1
ATOM 1048 C CA . ILE A 1 154 ? 51.186 7.207 9.955 1.00 211.50 366 ILE A CA 1
ATOM 1049 C C . ILE A 1 154 ? 51.700 7.831 8.640 1.00 216.19 366 ILE A C 1
ATOM 1050 O O . ILE A 1 154 ? 51.071 7.697 7.586 1.00 209.25 366 ILE A O 1
ATOM 1055 N N . LYS A 1 155 ? 52.848 8.495 8.719 1.00 215.88 367 LYS A N 1
ATOM 1056 C CA . LYS A 1 155 ? 53.467 9.153 7.582 1.00 212.84 367 LYS A CA 1
ATOM 1057 C C . LYS A 1 155 ? 54.181 8.085 6.743 1.00 215.30 367 LYS A C 1
ATOM 1058 O O . LYS A 1 155 ? 53.570 7.466 5.870 1.00 202.01 367 LYS A O 1
ATOM 1064 N N . ASP A 1 156 ? 55.455 7.846 7.034 1.00 223.59 368 ASP A N 1
ATOM 1065 C CA . ASP A 1 156 ? 56.255 6.858 6.322 1.00 223.84 368 ASP A CA 1
ATOM 1066 C C . ASP A 1 156 ? 56.353 5.619 7.171 1.00 228.58 368 ASP A C 1
ATOM 1067 O O . ASP A 1 156 ? 56.315 4.494 6.674 1.00 230.93 368 ASP A O 1
ATOM 1072 N N . GLN A 1 157 ? 56.489 5.854 8.470 1.00 231.91 369 GLN A N 1
ATOM 1073 C CA . GLN A 1 157 ? 56.621 4.801 9.449 1.00 241.25 369 GLN A CA 1
ATOM 1074 C C . GLN A 1 157 ? 55.311 4.055 9.701 1.00 233.46 369 GLN A C 1
ATOM 1075 O O . GLN A 1 157 ? 54.231 4.657 9.710 1.00 213.98 369 GLN A O 1
ATOM 1081 N N . GLU A 1 158 ? 55.434 2.738 9.891 1.00 239.93 370 GLU A N 1
ATOM 1082 C CA . GLU A 1 158 ? 54.308 1.844 10.179 1.00 236.25 370 GLU A CA 1
ATOM 1083 C C . GLU A 1 158 ? 54.670 1.093 11.467 1.00 236.39 370 GLU A C 1
ATOM 1084 O O . GLU A 1 158 ? 55.645 1.449 12.135 1.00 243.62 370 GLU A O 1
ATOM 1090 N N . ALA A 1 159 ? 53.896 0.065 11.816 1.00 227.00 371 ALA A N 1
ATOM 1091 C CA . ALA A 1 159 ? 54.168 -0.715 13.031 1.00 219.78 371 ALA A CA 1
ATOM 1092 C C . ALA A 1 159 ? 53.433 -2.051 13.020 1.00 212.20 371 ALA A C 1
ATOM 1093 O O . ALA A 1 159 ? 52.286 -2.129 13.439 1.00 226.15 371 ALA A O 1
ATOM 1095 N N . THR A 1 160 ? 54.104 -3.099 12.553 1.00 210.73 372 THR A N 1
ATOM 1096 C CA . THR A 1 160 ? 53.509 -4.429 12.493 1.00 205.45 372 THR A CA 1
ATOM 1097 C C . THR A 1 160 ? 53.739 -5.200 13.783 1.00 203.21 372 THR A C 1
ATOM 1098 O O . THR A 1 160 ? 54.509 -4.782 14.651 1.00 208.59 372 THR A O 1
ATOM 1102 N N . ILE A 1 161 ? 53.066 -6.338 13.883 1.00 210.29 373 ILE A N 1
ATOM 1103 C CA . ILE A 1 161 ? 53.167 -7.224 15.035 1.00 204.98 373 ILE A CA 1
ATOM 1104 C C . ILE A 1 161 ? 52.159 -8.351 14.855 1.00 205.51 373 ILE A C 1
ATOM 1105 O O . ILE A 1 161 ? 50.986 -8.103 14.572 1.00 195.29 373 ILE A O 1
ATOM 1110 N N . LYS A 1 162 ? 52.639 -9.589 14.971 1.00 216.47 374 LYS A N 1
ATOM 1111 C CA . LYS A 1 162 ? 51.786 -10.761 14.831 1.00 213.23 374 LYS A CA 1
ATOM 1112 C C . LYS A 1 162 ? 51.522 -11.372 16.174 1.00 199.66 374 LYS A C 1
ATOM 1113 O O . LYS A 1 162 ? 52.442 -11.621 16.949 1.00 198.06 374 LYS A O 1
ATOM 1119 N N . GLU A 1 163 ? 50.246 -11.607 16.433 1.00 193.28 375 GLU A N 1
ATOM 1120 C CA . GLU A 1 163 ? 49.795 -12.191 17.673 1.00 195.34 375 GLU A CA 1
ATOM 1121 C C . GLU A 1 163 ? 48.728 -13.191 17.334 1.00 190.32 375 GLU A C 1
ATOM 1122 O O . GLU A 1 163 ? 48.146 -13.135 16.248 1.00 192.71 375 GLU A O 1
ATOM 1128 N N . THR A 1 164 ? 48.479 -14.114 18.253 1.00 184.71 376 THR A N 1
ATOM 1129 C CA . THR A 1 164 ? 47.459 -15.114 18.039 1.00 184.32 376 THR A CA 1
ATOM 1130 C C . THR A 1 164 ? 46.257 -14.551 18.730 1.00 176.93 376 THR A C 1
ATOM 1131 O O . THR A 1 164 ? 46.386 -13.671 19.573 1.00 188.91 376 THR A O 1
ATOM 1135 N N . VAL A 1 165 ? 45.084 -15.054 18.392 1.00 178.98 377 VAL A N 1
ATOM 1136 C CA . VAL A 1 165 ? 43.871 -14.559 19.017 1.00 183.61 377 VAL A CA 1
ATOM 1137 C C . VAL A 1 165 ? 42.998 -15.731 19.426 1.00 182.49 377 VAL A C 1
ATOM 1138 O O . VAL A 1 165 ? 42.464 -16.432 18.572 1.00 186.25 377 VAL A O 1
ATOM 1142 N N . LYS A 1 166 ? 42.882 -15.958 20.733 1.00 179.17 378 LYS A N 1
ATOM 1143 C CA . LYS A 1 166 ? 42.059 -17.051 21.234 1.00 186.13 378 LYS A CA 1
ATOM 1144 C C . LYS A 1 166 ? 40.898 -16.574 22.048 1.00 185.76 378 LYS A C 1
ATOM 1145 O O . LYS A 1 166 ? 40.829 -15.420 22.476 1.00 184.44 378 LYS A O 1
ATOM 1151 N N . TYR A 1 167 ? 39.971 -17.501 22.225 1.00 195.49 379 TYR A N 1
ATOM 1152 C CA . TYR A 1 167 ? 38.762 -17.300 22.987 1.00 199.26 379 TYR A CA 1
ATOM 1153 C C . TYR A 1 167 ? 38.598 -18.568 23.797 1.00 196.01 379 TYR A C 1
ATOM 1154 O O . TYR A 1 167 ? 38.407 -19.648 23.231 1.00 195.68 379 TYR A O 1
ATOM 1163 N N . ASP A 1 168 ? 38.716 -18.450 25.115 1.00 183.80 380 ASP A N 1
ATOM 1164 C CA . ASP A 1 168 ? 38.582 -19.618 25.959 1.00 185.86 380 ASP A CA 1
ATOM 1165 C C . ASP A 1 168 ? 37.394 -20.462 25.519 1.00 193.52 380 ASP A C 1
ATOM 1166 O O . ASP A 1 168 ? 36.337 -19.920 25.142 1.00 198.17 380 ASP A O 1
ATOM 1171 N N . PRO A 1 169 ? 37.568 -21.796 25.566 1.00 179.60 381 PRO A N 1
ATOM 1172 C CA . PRO A 1 169 ? 36.549 -22.768 25.192 1.00 176.65 381 PRO A CA 1
ATOM 1173 C C . PRO A 1 169 ? 35.312 -22.651 26.074 1.00 167.38 381 PRO A C 1
ATOM 1174 O O . PRO A 1 169 ? 35.317 -21.895 27.046 1.00 177.62 381 PRO A O 1
ATOM 1178 N N . PRO A 1 170 ? 34.246 -23.388 25.737 1.00 159.34 382 PRO A N 1
ATOM 1179 C CA . PRO A 1 170 ? 33.078 -23.292 26.561 1.00 150.53 382 PRO A CA 1
ATOM 1180 C C . PRO A 1 170 ? 33.331 -24.155 27.775 1.00 153.36 382 PRO A C 1
ATOM 1181 O O . PRO A 1 170 ? 34.485 -24.543 28.028 1.00 155.82 382 PRO A O 1
ATOM 1185 N N . VAL A 1 171 ? 32.278 -24.462 28.515 1.00 144.20 383 VAL A N 1
ATOM 1186 C CA . VAL A 1 171 ? 32.416 -25.275 29.697 1.00 153.72 383 VAL A CA 1
ATOM 1187 C C . VAL A 1 171 ? 31.524 -26.492 29.527 1.00 155.52 383 VAL A C 1
ATOM 1188 O O . VAL A 1 171 ? 30.343 -26.340 29.216 1.00 166.60 383 VAL A O 1
ATOM 1192 N N . ARG A 1 172 ? 32.071 -27.694 29.689 1.00 158.26 384 ARG A N 1
ATOM 1193 C CA . ARG A 1 172 ? 31.228 -28.885 29.564 1.00 165.40 384 ARG A CA 1
ATOM 1194 C C . ARG A 1 172 ? 31.480 -30.035 30.512 1.00 163.35 384 ARG A C 1
ATOM 1195 O O . ARG A 1 172 ? 32.594 -30.270 30.971 1.00 180.02 384 ARG A O 1
ATOM 1203 N N . ILE A 1 173 ? 30.377 -30.705 30.824 1.00 152.82 385 ILE A N 1
ATOM 1204 C CA . ILE A 1 173 ? 30.348 -31.860 31.679 1.00 170.77 385 ILE A CA 1
ATOM 1205 C C . ILE A 1 173 ? 29.520 -32.872 30.926 1.00 180.43 385 ILE A C 1
ATOM 1206 O O . ILE A 1 173 ? 28.449 -32.526 30.422 1.00 190.55 385 ILE A O 1
ATOM 1211 N N . ASP A 1 174 ? 30.017 -34.105 30.829 1.00 183.20 386 ASP A N 1
ATOM 1212 C CA . ASP A 1 174 ? 29.293 -35.169 30.127 1.00 180.70 386 ASP A CA 1
ATOM 1213 C C . ASP A 1 174 ? 28.042 -35.597 30.910 1.00 171.76 386 ASP A C 1
ATOM 1214 O O . ASP A 1 174 ? 27.895 -36.725 31.364 1.00 195.79 386 ASP A O 1
ATOM 1219 N N . PHE A 1 175 ? 27.157 -34.626 31.050 1.00 162.17 387 PHE A N 1
ATOM 1220 C CA . PHE A 1 175 ? 25.886 -34.746 31.717 1.00 162.43 387 PHE A CA 1
ATOM 1221 C C . PHE A 1 175 ? 24.766 -34.433 30.747 1.00 166.66 387 PHE A C 1
ATOM 1222 O O . PHE A 1 175 ? 24.933 -33.642 29.826 1.00 175.63 387 PHE A O 1
ATOM 1230 N N . ALA A 1 176 ? 23.624 -35.071 30.955 1.00 176.37 388 ALA A N 1
ATOM 1231 C CA . ALA A 1 176 ? 22.457 -34.866 30.114 1.00 168.00 388 ALA A CA 1
ATOM 1232 C C . ALA A 1 176 ? 22.739 -34.992 28.619 1.00 162.49 388 ALA A C 1
ATOM 1233 O O . ALA A 1 176 ? 21.904 -34.610 27.814 1.00 167.72 388 ALA A O 1
ATOM 1235 N N . GLY A 1 177 ? 23.902 -35.526 28.250 1.00 168.45 389 GLY A N 1
ATOM 1236 C CA . GLY A 1 177 ? 24.249 -35.689 26.838 1.00 174.08 389 GLY A CA 1
ATOM 1237 C C . GLY A 1 177 ? 25.528 -34.998 26.409 1.00 172.94 389 GLY A C 1
ATOM 1238 O O . GLY A 1 177 ? 26.135 -35.390 25.413 1.00 189.48 389 GLY A O 1
ATOM 1239 N N . GLY A 1 178 ? 25.937 -33.974 27.153 1.00 161.04 390 GLY A N 1
ATOM 1240 C CA . GLY A 1 178 ? 27.157 -33.216 26.844 1.00 160.19 390 GLY A CA 1
ATOM 1241 C C . GLY A 1 178 ? 26.853 -31.736 26.885 1.00 154.87 390 GLY A C 1
ATOM 1242 O O . GLY A 1 178 ? 27.067 -31.010 25.905 1.00 166.72 390 GLY A O 1
ATOM 1243 N N . VAL A 1 179 ? 26.355 -31.303 28.039 1.00 151.54 391 VAL A N 1
ATOM 1244 C CA . VAL A 1 179 ? 25.976 -29.915 28.280 1.00 152.09 391 VAL A CA 1
ATOM 1245 C C . VAL A 1 179 ? 27.163 -28.979 28.131 1.00 154.20 391 VAL A C 1
ATOM 1246 O O . VAL A 1 179 ? 28.180 -29.187 28.782 1.00 162.64 391 VAL A O 1
ATOM 1250 N N . SER A 1 180 ? 27.015 -27.940 27.299 1.00 150.00 392 SER A N 1
ATOM 1251 C CA . SER A 1 180 ? 28.095 -26.968 27.044 1.00 151.92 392 SER A CA 1
ATOM 1252 C C . SER A 1 180 ? 27.645 -25.506 27.068 1.00 149.57 392 SER A C 1
ATOM 1253 O O . SER A 1 180 ? 26.601 -25.176 26.513 1.00 151.82 392 SER A O 1
ATOM 1256 N N . VAL A 1 181 ? 28.454 -24.637 27.695 1.00 154.41 393 VAL A N 1
ATOM 1257 C CA . VAL A 1 181 ? 28.147 -23.197 27.814 1.00 150.38 393 VAL A CA 1
ATOM 1258 C C . VAL A 1 181 ? 29.379 -22.302 27.800 1.00 151.33 393 VAL A C 1
ATOM 1259 O O . VAL A 1 181 ? 30.432 -22.703 28.289 1.00 169.86 393 VAL A O 1
ATOM 1263 N N . ASP A 1 182 ? 29.246 -21.091 27.252 1.00 136.61 394 ASP A N 1
ATOM 1264 C CA . ASP A 1 182 ? 30.357 -20.121 27.228 1.00 141.00 394 ASP A CA 1
ATOM 1265 C C . ASP A 1 182 ? 29.620 -18.801 27.282 1.00 133.32 394 ASP A C 1
ATOM 1266 O O . ASP A 1 182 ? 28.435 -18.759 26.971 1.00 133.34 394 ASP A O 1
ATOM 1271 N N . SER A 1 183 ? 30.285 -17.742 27.731 1.00 143.74 395 SER A N 1
ATOM 1272 C CA . SER A 1 183 ? 29.662 -16.416 27.803 1.00 147.49 395 SER A CA 1
ATOM 1273 C C . SER A 1 183 ? 30.748 -15.361 27.743 1.00 154.41 395 SER A C 1
ATOM 1274 O O . SER A 1 183 ? 31.941 -15.693 27.677 1.00 156.26 395 SER A O 1
ATOM 1277 N N . ARG A 1 184 ? 30.346 -14.093 27.777 1.00 154.04 396 ARG A N 1
ATOM 1278 C CA . ARG A 1 184 ? 31.314 -13.005 27.706 1.00 161.27 396 ARG A CA 1
ATOM 1279 C C . ARG A 1 184 ? 30.678 -11.619 27.583 1.00 162.55 396 ARG A C 1
ATOM 1280 O O . ARG A 1 184 ? 29.622 -11.456 26.972 1.00 160.15 396 ARG A O 1
ATOM 1288 N N . ILE A 1 185 ? 31.325 -10.636 28.210 1.00 169.00 397 ILE A N 1
ATOM 1289 C CA . ILE A 1 185 ? 30.886 -9.249 28.168 1.00 167.02 397 ILE A CA 1
ATOM 1290 C C . ILE A 1 185 ? 31.578 -8.715 26.929 1.00 176.19 397 ILE A C 1
ATOM 1291 O O . ILE A 1 185 ? 32.809 -8.714 26.868 1.00 178.73 397 ILE A O 1
ATOM 1296 N N . THR A 1 186 ? 30.812 -8.255 25.949 1.00 169.41 398 THR A N 1
ATOM 1297 C CA . THR A 1 186 ? 31.406 -7.746 24.721 1.00 169.09 398 THR A CA 1
ATOM 1298 C C . THR A 1 186 ? 31.606 -6.230 24.746 1.00 182.76 398 THR A C 1
ATOM 1299 O O . THR A 1 186 ? 32.729 -5.760 24.899 1.00 192.47 398 THR A O 1
ATOM 1303 N N . ASN A 1 187 ? 30.537 -5.462 24.573 1.00 206.40 399 ASN A N 1
ATOM 1304 C CA . ASN A 1 187 ? 30.664 -4.006 24.605 1.00 207.47 399 ASN A CA 1
ATOM 1305 C C . ASN A 1 187 ? 30.349 -3.478 25.974 1.00 196.95 399 ASN A C 1
ATOM 1306 O O . ASN A 1 187 ? 29.527 -4.038 26.707 1.00 181.74 399 ASN A O 1
ATOM 1311 N N . ILE A 1 188 ? 31.023 -2.392 26.315 1.00 193.59 400 ILE A N 1
ATOM 1312 C CA . ILE A 1 188 ? 30.838 -1.774 27.594 1.00 198.74 400 ILE A CA 1
ATOM 1313 C C . ILE A 1 188 ? 30.666 -0.278 27.406 1.00 205.47 400 ILE A C 1
ATOM 1314 O O . ILE A 1 188 ? 31.641 0.475 27.412 1.00 201.66 400 ILE A O 1
ATOM 1319 N N . ASP A 1 189 ? 29.421 0.143 27.196 1.00 215.56 401 ASP A N 1
ATOM 1320 C CA . ASP A 1 189 ? 29.123 1.555 27.029 1.00 219.00 401 ASP A CA 1
ATOM 1321 C C . ASP A 1 189 ? 29.370 2.137 28.405 1.00 226.62 401 ASP A C 1
ATOM 1322 O O . ASP A 1 189 ? 28.488 2.149 29.268 1.00 225.03 401 ASP A O 1
ATOM 1327 N N . ASP A 1 190 ? 30.601 2.585 28.606 1.00 229.62 402 ASP A N 1
ATOM 1328 C CA . ASP A 1 190 ? 31.021 3.155 29.864 1.00 226.90 402 ASP A CA 1
ATOM 1329 C C . ASP A 1 190 ? 30.275 4.464 30.135 1.00 226.29 402 ASP A C 1
ATOM 1330 O O . ASP A 1 190 ? 29.728 4.657 31.221 1.00 216.38 402 ASP A O 1
ATOM 1335 N N . VAL A 1 191 ? 30.232 5.342 29.134 1.00 227.70 403 VAL A N 1
ATOM 1336 C CA . VAL A 1 191 ? 29.554 6.640 29.264 1.00 236.63 403 VAL A CA 1
ATOM 1337 C C . VAL A 1 191 ? 28.070 6.504 29.601 1.00 233.36 403 VAL A C 1
ATOM 1338 O O . VAL A 1 191 ? 27.605 7.011 30.625 1.00 224.76 403 VAL A O 1
ATOM 1342 N N . GLY A 1 192 ? 27.333 5.830 28.724 1.00 230.90 404 GLY A N 1
ATOM 1343 C CA . GLY A 1 192 ? 25.905 5.621 28.920 1.00 229.55 404 GLY A CA 1
ATOM 1344 C C . GLY A 1 192 ? 25.599 4.563 29.965 1.00 218.50 404 GLY A C 1
ATOM 1345 O O . GLY A 1 192 ? 24.442 4.396 30.353 1.00 217.99 404 GLY A O 1
ATOM 1346 N N . LYS A 1 193 ? 26.636 3.851 30.419 1.00 204.10 405 LYS A N 1
ATOM 1347 C CA . LYS A 1 193 ? 26.491 2.795 31.430 1.00 195.60 405 LYS A CA 1
ATOM 1348 C C . LYS A 1 193 ? 25.628 1.633 30.981 1.00 187.89 405 LYS A C 1
ATOM 1349 O O . LYS A 1 193 ? 24.495 1.477 31.439 1.00 187.77 405 LYS A O 1
ATOM 1355 N N . LYS A 1 194 ? 26.170 0.815 30.087 1.00 180.29 406 LYS A N 1
ATOM 1356 C CA . LYS A 1 194 ? 25.454 -0.347 29.583 1.00 180.48 406 LYS A CA 1
ATOM 1357 C C . LYS A 1 194 ? 26.436 -1.366 29.089 1.00 176.15 406 LYS A C 1
ATOM 1358 O O . LYS A 1 194 ? 27.495 -1.014 28.578 1.00 178.13 406 LYS A O 1
ATOM 1364 N N . MET A 1 195 ? 26.095 -2.634 29.259 1.00 178.21 407 MET A N 1
ATOM 1365 C CA . MET A 1 195 ? 26.952 -3.695 28.784 1.00 181.01 407 MET A CA 1
ATOM 1366 C C . MET A 1 195 ? 26.129 -4.586 27.919 1.00 181.02 407 MET A C 1
ATOM 1367 O O . MET A 1 195 ? 24.900 -4.501 27.895 1.00 188.37 407 MET A O 1
ATOM 1372 N N . THR A 1 196 ? 26.833 -5.465 27.230 1.00 168.79 408 THR A N 1
ATOM 1373 C CA . THR A 1 196 ? 26.214 -6.417 26.367 1.00 167.59 408 THR A CA 1
ATOM 1374 C C . THR A 1 196 ? 26.837 -7.732 26.779 1.00 158.45 408 THR A C 1
ATOM 1375 O O . THR A 1 196 ? 28.025 -7.956 26.549 1.00 163.43 408 THR A O 1
ATOM 1379 N N . TYR A 1 197 ? 26.046 -8.567 27.447 1.00 155.36 409 TYR A N 1
ATOM 1380 C CA . TYR A 1 197 ? 26.506 -9.870 27.920 1.00 148.70 409 TYR A CA 1
ATOM 1381 C C . TYR A 1 197 ? 25.881 -10.991 27.124 1.00 159.06 409 TYR A C 1
ATOM 1382 O O . TYR A 1 197 ? 24.785 -11.483 27.422 1.00 164.07 409 TYR A O 1
ATOM 1391 N N . ILE A 1 198 ? 26.623 -11.404 26.113 1.00 171.56 410 ILE A N 1
ATOM 1392 C CA . ILE A 1 198 ? 26.189 -12.450 25.235 1.00 169.24 410 ILE A CA 1
ATOM 1393 C C . ILE A 1 198 ? 26.533 -13.799 25.830 1.00 166.84 410 ILE A C 1
ATOM 1394 O O . ILE A 1 198 ? 27.459 -13.937 26.630 1.00 166.54 410 ILE A O 1
ATOM 1399 N N . SER A 1 199 ? 25.780 -14.801 25.426 1.00 168.09 411 SER A N 1
ATOM 1400 C CA . SER A 1 199 ? 26.011 -16.118 25.924 1.00 159.73 411 SER A CA 1
ATOM 1401 C C . SER A 1 199 ? 25.586 -17.148 24.885 1.00 152.56 411 SER A C 1
ATOM 1402 O O . SER A 1 199 ? 24.700 -16.901 24.079 1.00 155.56 411 SER A O 1
ATOM 1405 N N . GLN A 1 200 ? 26.229 -18.305 24.912 1.00 152.46 412 GLN A N 1
ATOM 1406 C CA . GLN A 1 200 ? 25.928 -19.382 23.982 1.00 149.94 412 GLN A CA 1
ATOM 1407 C C . GLN A 1 200 ? 25.555 -20.683 24.727 1.00 157.96 412 GLN A C 1
ATOM 1408 O O . GLN A 1 200 ? 26.268 -21.135 25.637 1.00 148.79 412 GLN A O 1
ATOM 1414 N N . ILE A 1 201 ? 24.419 -21.260 24.341 1.00 157.17 413 ILE A N 1
ATOM 1415 C CA . ILE A 1 201 ? 23.917 -22.495 24.931 1.00 146.27 413 ILE A CA 1
ATOM 1416 C C . ILE A 1 201 ? 24.120 -23.633 23.936 1.00 146.95 413 ILE A C 1
ATOM 1417 O O . ILE A 1 201 ? 23.825 -23.498 22.753 1.00 163.82 413 ILE A O 1
ATOM 1422 N N . ASN A 1 202 ? 24.635 -24.749 24.439 1.00 151.31 414 ASN A N 1
ATOM 1423 C CA . ASN A 1 202 ? 24.916 -25.955 23.646 1.00 154.08 414 ASN A CA 1
ATOM 1424 C C . ASN A 1 202 ? 25.984 -25.668 22.581 1.00 152.80 414 ASN A C 1
ATOM 1425 O O . ASN A 1 202 ? 25.842 -26.019 21.415 1.00 148.57 414 ASN A O 1
ATOM 1430 N N . VAL A 1 203 ? 27.063 -25.032 23.020 1.00 155.15 415 VAL A N 1
ATOM 1431 C CA . VAL A 1 203 ? 28.173 -24.675 22.151 1.00 158.55 415 VAL A CA 1
ATOM 1432 C C . VAL A 1 203 ? 28.661 -25.882 21.359 1.00 160.86 415 VAL A C 1
ATOM 1433 O O . VAL A 1 203 ? 28.732 -25.838 20.137 1.00 167.85 415 VAL A O 1
ATOM 1437 N N . ASP A 1 204 ? 29.003 -26.956 22.057 1.00 166.71 416 ASP A N 1
ATOM 1438 C CA . ASP A 1 204 ? 29.469 -28.158 21.384 1.00 166.61 416 ASP A CA 1
ATOM 1439 C C . ASP A 1 204 ? 28.436 -28.635 20.379 1.00 162.03 416 ASP A C 1
ATOM 1440 O O . ASP A 1 204 ? 28.778 -29.318 19.416 1.00 164.77 416 ASP A O 1
ATOM 1445 N N . GLY A 1 205 ? 27.173 -28.286 20.616 1.00 158.97 417 GLY A N 1
ATOM 1446 C CA . GLY A 1 205 ? 26.095 -28.681 19.715 1.00 167.19 417 GLY A CA 1
ATOM 1447 C C . GLY A 1 205 ? 25.837 -30.170 19.766 1.00 171.56 417 GLY A C 1
ATOM 1448 O O . GLY A 1 205 ? 26.180 -30.904 18.836 1.00 172.03 417 GLY A O 1
ATOM 1449 N N . LYS A 1 206 ? 25.240 -30.621 20.863 1.00 171.52 418 LYS A N 1
ATOM 1450 C CA . LYS A 1 206 ? 24.942 -32.032 21.026 1.00 176.07 418 LYS A CA 1
ATOM 1451 C C . LYS A 1 206 ? 23.517 -32.249 21.451 1.00 171.09 418 LYS A C 1
ATOM 1452 O O . LYS A 1 206 ? 22.929 -31.419 22.132 1.00 178.69 418 LYS A O 1
ATOM 1458 N N . SER A 1 207 ? 22.957 -33.364 21.004 1.00 178.87 419 SER A N 1
ATOM 1459 C CA . SER A 1 207 ? 21.596 -33.729 21.339 1.00 181.70 419 SER A CA 1
ATOM 1460 C C . SER A 1 207 ? 21.609 -34.064 22.824 1.00 162.55 419 SER A C 1
ATOM 1461 O O . SER A 1 207 ? 22.182 -35.066 23.243 1.00 157.36 419 SER A O 1
ATOM 1464 N N . LEU A 1 208 ? 20.993 -33.197 23.620 1.00 152.58 420 LEU A N 1
ATOM 1465 C CA . LEU A 1 208 ? 20.970 -33.375 25.072 1.00 149.90 420 LEU A CA 1
ATOM 1466 C C . LEU A 1 208 ? 19.580 -33.339 25.766 1.00 146.48 420 LEU A C 1
ATOM 1467 O O . LEU A 1 208 ? 18.744 -32.470 25.530 1.00 132.54 420 LEU A O 1
ATOM 1472 N N . TYR A 1 209 ? 19.374 -34.361 26.599 1.00 164.87 421 TYR A N 1
ATOM 1473 C CA . TYR A 1 209 ? 18.142 -34.616 27.348 1.00 159.96 421 TYR A CA 1
ATOM 1474 C C . TYR A 1 209 ? 18.309 -34.800 28.830 1.00 159.68 421 TYR A C 1
ATOM 1475 O O . TYR A 1 209 ? 19.363 -35.218 29.308 1.00 172.60 421 TYR A O 1
ATOM 1484 N N . ASN A 1 210 ? 17.230 -34.512 29.545 1.00 153.78 422 ASN A N 1
ATOM 1485 C CA . ASN A 1 210 ? 17.191 -34.664 30.977 1.00 153.94 422 ASN A CA 1
ATOM 1486 C C . ASN A 1 210 ? 15.743 -34.572 31.429 1.00 157.55 422 ASN A C 1
ATOM 1487 O O . ASN A 1 210 ? 15.086 -33.545 31.255 1.00 164.26 422 ASN A O 1
ATOM 1492 N N . TYR A 1 211 ? 15.241 -35.670 31.973 1.00 159.85 423 TYR A N 1
ATOM 1493 C CA . TYR A 1 211 ? 13.891 -35.732 32.487 1.00 153.48 423 TYR A CA 1
ATOM 1494 C C . TYR A 1 211 ? 13.999 -34.661 33.560 1.00 163.46 423 TYR A C 1
ATOM 1495 O O . TYR A 1 211 ? 15.113 -34.293 33.930 1.00 193.62 423 TYR A O 1
ATOM 1504 N N . ASN A 1 212 ? 12.902 -34.139 34.080 1.00 165.97 424 ASN A N 1
ATOM 1505 C CA . ASN A 1 212 ? 13.023 -33.085 35.113 1.00 164.66 424 ASN A CA 1
ATOM 1506 C C . ASN A 1 212 ? 13.512 -31.761 34.525 1.00 162.35 424 ASN A C 1
ATOM 1507 O O . ASN A 1 212 ? 13.644 -30.765 35.239 1.00 159.59 424 ASN A O 1
ATOM 1512 N N . GLY A 1 213 ? 13.810 -31.779 33.227 1.00 170.28 425 GLY A N 1
ATOM 1513 C CA . GLY A 1 213 ? 14.239 -30.588 32.502 1.00 167.40 425 GLY A CA 1
ATOM 1514 C C . GLY A 1 213 ? 15.663 -30.091 32.456 1.00 151.93 425 GLY A C 1
ATOM 1515 O O . GLY A 1 213 ? 16.551 -30.596 33.146 1.00 136.56 425 GLY A O 1
ATOM 1516 N N . LEU A 1 214 ? 15.823 -29.082 31.591 1.00 152.11 426 LEU A N 1
ATOM 1517 C CA . LEU A 1 214 ? 17.064 -28.354 31.319 1.00 150.25 426 LEU A CA 1
ATOM 1518 C C . LEU A 1 214 ? 16.708 -26.885 31.365 1.00 147.55 426 LEU A C 1
ATOM 1519 O O . LEU A 1 214 ? 15.651 -26.494 30.877 1.00 152.18 426 LEU A O 1
ATOM 1524 N N . TYR A 1 215 ? 17.585 -26.076 31.956 1.00 146.46 427 TYR A N 1
ATOM 1525 C CA . TYR A 1 215 ? 17.344 -24.643 32.085 1.00 137.44 427 TYR A CA 1
ATOM 1526 C C . TYR A 1 215 ? 18.606 -23.820 31.887 1.00 135.37 427 TYR A C 1
ATOM 1527 O O . TYR A 1 215 ? 19.713 -24.346 31.892 1.00 139.73 427 TYR A O 1
ATOM 1536 N N . THR A 1 216 ? 18.412 -22.515 31.731 1.00 128.98 428 THR A N 1
ATOM 1537 C CA . THR A 1 216 ? 19.498 -21.553 31.570 1.00 131.26 428 THR A CA 1
ATOM 1538 C C . THR A 1 216 ? 19.076 -20.370 32.403 1.00 130.72 428 THR A C 1
ATOM 1539 O O . THR A 1 216 ? 17.942 -19.916 32.295 1.00 141.41 428 THR A O 1
ATOM 1543 N N . ARG A 1 217 ? 19.986 -19.888 33.243 1.00 134.58 429 ARG A N 1
ATOM 1544 C CA . ARG A 1 217 ? 19.704 -18.774 34.138 1.00 133.75 429 ARG A CA 1
ATOM 1545 C C . ARG A 1 217 ? 20.838 -17.794 34.148 1.00 145.99 429 ARG A C 1
ATOM 1546 O O . ARG A 1 217 ? 21.985 -18.161 34.386 1.00 165.05 429 ARG A O 1
ATOM 1554 N N . ILE A 1 218 ? 20.502 -16.540 33.876 1.00 157.95 430 ILE A N 1
ATOM 1555 C CA . ILE A 1 218 ? 21.472 -15.468 33.840 1.00 153.52 430 ILE A CA 1
ATOM 1556 C C . ILE A 1 218 ? 21.299 -14.601 35.078 1.00 155.88 430 ILE A C 1
ATOM 1557 O O . ILE A 1 218 ? 20.213 -14.081 35.335 1.00 158.85 430 ILE A O 1
ATOM 1562 N N . TYR A 1 219 ? 22.376 -14.457 35.844 1.00 157.58 431 TYR A N 1
ATOM 1563 C CA . TYR A 1 219 ? 22.348 -13.665 37.072 1.00 164.29 431 TYR A CA 1
ATOM 1564 C C . TYR A 1 219 ? 23.725 -13.182 37.490 1.00 167.02 431 TYR A C 1
ATOM 1565 O O . TYR A 1 219 ? 24.740 -13.763 37.095 1.00 178.18 431 TYR A O 1
ATOM 1574 N N . ASN A 1 220 ? 23.762 -12.114 38.283 1.00 159.40 432 ASN A N 1
ATOM 1575 C CA . ASN A 1 220 ? 25.048 -11.605 38.750 1.00 161.14 432 ASN A CA 1
ATOM 1576 C C . ASN A 1 220 ? 25.517 -12.412 39.969 1.00 161.07 432 ASN A C 1
ATOM 1577 O O . ASN A 1 220 ? 24.825 -12.567 40.984 1.00 149.41 432 ASN A O 1
ATOM 1582 N N . TYR A 1 221 ? 26.729 -12.927 39.780 1.00 160.90 433 TYR A N 1
ATOM 1583 C CA . TYR A 1 221 ? 27.443 -13.825 40.680 1.00 152.05 433 TYR A CA 1
ATOM 1584 C C . TYR A 1 221 ? 27.946 -13.295 42.035 1.00 150.94 433 TYR A C 1
ATOM 1585 O O . TYR A 1 221 ? 27.874 -14.026 43.007 1.00 148.49 433 TYR A O 1
ATOM 1594 N N . SER A 1 222 ? 28.447 -12.058 42.115 1.00 138.47 434 SER A N 1
ATOM 1595 C CA . SER A 1 222 ? 28.952 -11.514 43.406 1.00 156.08 434 SER A CA 1
ATOM 1596 C C . SER A 1 222 ? 27.958 -10.583 44.077 1.00 152.69 434 SER A C 1
ATOM 1597 O O . SER A 1 222 ? 27.301 -9.784 43.399 1.00 134.33 434 SER A O 1
ATOM 1600 N N . LYS A 1 223 ? 27.868 -10.663 45.410 1.00 160.66 435 LYS A N 1
ATOM 1601 C CA . LYS A 1 223 ? 26.941 -9.804 46.145 1.00 175.92 435 LYS A CA 1
ATOM 1602 C C . LYS A 1 223 ? 27.048 -8.380 45.666 1.00 186.28 435 LYS A C 1
ATOM 1603 O O . LYS A 1 223 ? 26.049 -7.653 45.655 1.00 217.31 435 LYS A O 1
ATOM 1609 N N . GLU A 1 224 ? 28.234 -7.974 45.232 1.00 176.47 436 GLU A N 1
ATOM 1610 C CA . GLU A 1 224 ? 28.352 -6.598 44.812 1.00 190.12 436 GLU A CA 1
ATOM 1611 C C . GLU A 1 224 ? 28.511 -6.294 43.324 1.00 184.78 436 GLU A C 1
ATOM 1612 O O . GLU A 1 224 ? 29.291 -5.430 42.941 1.00 197.10 436 GLU A O 1
ATOM 1618 N N . SER A 1 225 ? 27.755 -7.000 42.488 1.00 177.67 437 SER A N 1
ATOM 1619 C CA . SER A 1 225 ? 27.790 -6.730 41.060 1.00 171.52 437 SER A CA 1
ATOM 1620 C C . SER A 1 225 ? 26.779 -5.634 40.933 1.00 179.00 437 SER A C 1
ATOM 1621 O O . SER A 1 225 ? 25.942 -5.463 41.819 1.00 203.14 437 SER A O 1
ATOM 1624 N N . THR A 1 226 ? 26.844 -4.888 39.842 1.00 179.58 438 THR A N 1
ATOM 1625 C CA . THR A 1 226 ? 25.906 -3.794 39.612 1.00 179.20 438 THR A CA 1
ATOM 1626 C C . THR A 1 226 ? 25.246 -3.946 38.238 1.00 178.83 438 THR A C 1
ATOM 1627 O O . THR A 1 226 ? 25.213 -3.017 37.433 1.00 199.76 438 THR A O 1
ATOM 1631 N N . ALA A 1 227 ? 24.699 -5.131 37.998 1.00 171.29 439 ALA A N 1
ATOM 1632 C CA . ALA A 1 227 ? 24.047 -5.442 36.733 1.00 171.22 439 ALA A CA 1
ATOM 1633 C C . ALA A 1 227 ? 22.720 -4.713 36.541 1.00 183.76 439 ALA A C 1
ATOM 1634 O O . ALA A 1 227 ? 22.550 -3.958 35.575 1.00 180.39 439 ALA A O 1
ATOM 1636 N N . ASP A 1 228 ? 21.798 -4.956 37.475 1.00 187.38 440 ASP A N 1
ATOM 1637 C CA . ASP A 1 228 ? 20.452 -4.376 37.475 1.00 178.60 440 ASP A CA 1
ATOM 1638 C C . ASP A 1 228 ? 19.709 -4.977 36.289 1.00 169.88 440 ASP A C 1
ATOM 1639 O O . ASP A 1 228 ? 19.150 -4.268 35.457 1.00 173.86 440 ASP A O 1
ATOM 1644 N N . LEU A 1 229 ? 19.729 -6.301 36.207 1.00 165.61 441 LEU A N 1
ATOM 1645 C CA . LEU A 1 229 ? 19.046 -6.994 35.120 1.00 169.91 441 LEU A CA 1
ATOM 1646 C C . LEU A 1 229 ? 17.612 -6.495 35.071 1.00 172.72 441 LEU A C 1
ATOM 1647 O O . LEU A 1 229 ? 17.003 -6.412 34.009 1.00 171.38 441 LEU A O 1
ATOM 1652 N N . LYS A 1 230 ? 17.097 -6.167 36.254 1.00 179.06 442 LYS A N 1
ATOM 1653 C CA . LYS A 1 230 ? 15.756 -5.636 36.446 1.00 179.68 442 LYS A CA 1
ATOM 1654 C C . LYS A 1 230 ? 15.335 -4.822 35.222 1.00 180.82 442 LYS A C 1
ATOM 1655 O O . LYS A 1 230 ? 14.215 -4.969 34.726 1.00 176.08 442 LYS A O 1
ATOM 1661 N N . ASN A 1 231 ? 16.254 -3.974 34.741 1.00 182.60 443 ASN A N 1
ATOM 1662 C CA . ASN A 1 231 ? 16.027 -3.111 33.572 1.00 175.92 443 ASN A CA 1
ATOM 1663 C C . ASN A 1 231 ? 16.910 -3.485 32.381 1.00 167.18 443 ASN A C 1
ATOM 1664 O O . ASN A 1 231 ? 17.545 -2.627 31.778 1.00 172.72 443 ASN A O 1
ATOM 1669 N N . SER A 1 232 ? 16.937 -4.764 32.035 1.00 167.55 444 SER A N 1
ATOM 1670 C CA . SER A 1 232 ? 17.746 -5.234 30.922 1.00 171.91 444 SER A CA 1
ATOM 1671 C C . SER A 1 232 ? 16.895 -5.712 29.756 1.00 182.96 444 SER A C 1
ATOM 1672 O O . SER A 1 232 ? 15.686 -5.925 29.895 1.00 193.39 444 SER A O 1
ATOM 1675 N N . THR A 1 233 ? 17.543 -5.895 28.609 1.00 180.35 445 THR A N 1
ATOM 1676 C CA . THR A 1 233 ? 16.859 -6.352 27.410 1.00 172.54 445 THR A CA 1
ATOM 1677 C C . THR A 1 233 ? 17.518 -7.605 26.878 1.00 164.31 445 THR A C 1
ATOM 1678 O O . THR A 1 233 ? 18.618 -7.567 26.326 1.00 159.19 445 THR A O 1
ATOM 1682 N N . ILE A 1 234 ? 16.841 -8.724 27.071 1.00 163.69 446 ILE A N 1
ATOM 1683 C CA . ILE A 1 234 ? 17.351 -9.988 26.598 1.00 166.81 446 ILE A CA 1
ATOM 1684 C C . ILE A 1 234 ? 16.756 -10.267 25.245 1.00 166.66 446 ILE A C 1
ATOM 1685 O O . ILE A 1 234 ? 15.615 -9.903 24.972 1.00 168.16 446 ILE A O 1
ATOM 1690 N N . LYS A 1 235 ? 17.535 -10.909 24.392 1.00 177.20 447 LYS A N 1
ATOM 1691 C CA . LYS A 1 235 ? 17.041 -11.250 23.090 1.00 173.63 447 LYS A CA 1
ATOM 1692 C C . LYS A 1 235 ? 17.735 -12.583 22.787 1.00 175.56 447 LYS A C 1
ATOM 1693 O O . LYS A 1 235 ? 18.935 -12.743 23.038 1.00 178.36 447 LYS A O 1
ATOM 1699 N N . ILE A 1 236 ? 16.952 -13.552 22.322 1.00 173.10 448 ILE A N 1
ATOM 1700 C CA . ILE A 1 236 ? 17.448 -14.893 22.022 1.00 165.76 448 ILE A CA 1
ATOM 1701 C C . ILE A 1 236 ? 17.345 -15.277 20.562 1.00 171.36 448 ILE A C 1
ATOM 1702 O O . ILE A 1 236 ? 16.325 -15.034 19.925 1.00 196.88 448 ILE A O 1
ATOM 1707 N N . TYR A 1 237 ? 18.393 -15.909 20.043 1.00 168.59 449 TYR A N 1
ATOM 1708 C CA . TYR A 1 237 ? 18.407 -16.342 18.655 1.00 170.25 449 TYR A CA 1
ATOM 1709 C C . TYR A 1 237 ? 18.686 -17.840 18.680 1.00 171.39 449 TYR A C 1
ATOM 1710 O O . TYR A 1 237 ? 19.312 -18.337 19.614 1.00 172.23 449 TYR A O 1
ATOM 1719 N N . LYS A 1 238 ? 18.226 -18.552 17.658 1.00 176.21 450 LYS A N 1
ATOM 1720 C CA . LYS A 1 238 ? 18.412 -19.998 17.566 1.00 169.66 450 LYS A CA 1
ATOM 1721 C C . LYS A 1 238 ? 19.213 -20.334 16.309 1.00 173.78 450 LYS A C 1
ATOM 1722 O O . LYS A 1 238 ? 18.967 -19.748 15.251 1.00 191.69 450 LYS A O 1
ATOM 1728 N N . THR A 1 239 ? 20.178 -21.254 16.421 1.00 164.91 451 THR A N 1
ATOM 1729 C CA . THR A 1 239 ? 21.004 -21.635 15.260 1.00 171.62 451 THR A CA 1
ATOM 1730 C C . THR A 1 239 ? 21.666 -23.025 15.357 1.00 160.76 451 THR A C 1
ATOM 1731 O O . THR A 1 239 ? 21.105 -23.941 15.951 1.00 162.02 451 THR A O 1
ATOM 1735 N N . THR A 1 240 ? 22.841 -23.169 14.736 1.00 164.99 452 THR A N 1
ATOM 1736 C CA . THR A 1 240 ? 23.589 -24.427 14.728 1.00 170.77 452 THR A CA 1
ATOM 1737 C C . THR A 1 240 ? 25.056 -24.191 15.029 1.00 164.94 452 THR A C 1
ATOM 1738 O O . THR A 1 240 ? 25.711 -23.376 14.373 1.00 161.21 452 THR A O 1
ATOM 1742 N N . SER A 1 241 ? 25.570 -24.940 15.999 1.00 165.29 453 SER A N 1
ATOM 1743 C CA . SER A 1 241 ? 26.968 -24.848 16.427 1.00 173.91 453 SER A CA 1
ATOM 1744 C C . SER A 1 241 ? 28.007 -24.606 15.312 1.00 187.88 453 SER A C 1
ATOM 1745 O O . SER A 1 241 ? 28.988 -23.889 15.535 1.00 183.46 453 SER A O 1
ATOM 1748 N N . ASP A 1 242 ? 27.800 -25.195 14.131 1.00 199.89 454 ASP A N 1
ATOM 1749 C CA . ASP A 1 242 ? 28.740 -25.019 13.014 1.00 198.71 454 ASP A CA 1
ATOM 1750 C C . ASP A 1 242 ? 28.962 -23.552 12.715 1.00 193.17 454 ASP A C 1
ATOM 1751 O O . ASP A 1 242 ? 30.082 -23.050 12.854 1.00 181.06 454 ASP A O 1
ATOM 1756 N N . ASN A 1 243 ? 27.898 -22.871 12.300 1.00 198.83 455 ASN A N 1
ATOM 1757 C CA . ASN A 1 243 ? 27.992 -21.450 11.993 1.00 204.06 455 ASN A CA 1
ATOM 1758 C C . ASN A 1 243 ? 27.674 -20.592 13.206 1.00 191.08 455 ASN A C 1
ATOM 1759 O O . ASN A 1 243 ? 26.580 -20.071 13.338 1.00 176.56 455 ASN A O 1
ATOM 1764 N N . ILE A 1 244 ? 28.660 -20.516 14.101 1.00 199.41 456 ILE A N 1
ATOM 1765 C CA . ILE A 1 244 ? 28.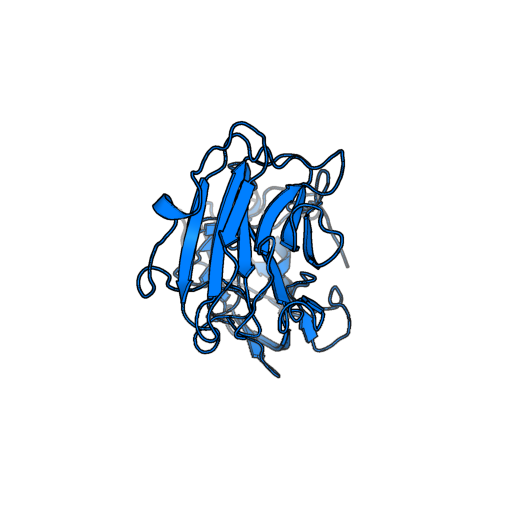631 -19.733 15.345 1.00 186.22 456 ILE A CA 1
ATOM 1766 C C . ILE A 1 244 ? 30.068 -19.261 15.554 1.00 187.49 456 ILE A C 1
ATOM 1767 O O . ILE A 1 244 ? 31.014 -19.925 15.122 1.00 212.44 456 ILE A O 1
ATOM 1772 N N . VAL A 1 245 ? 30.231 -18.143 16.246 1.00 173.48 457 VAL A N 1
ATOM 1773 C CA . VAL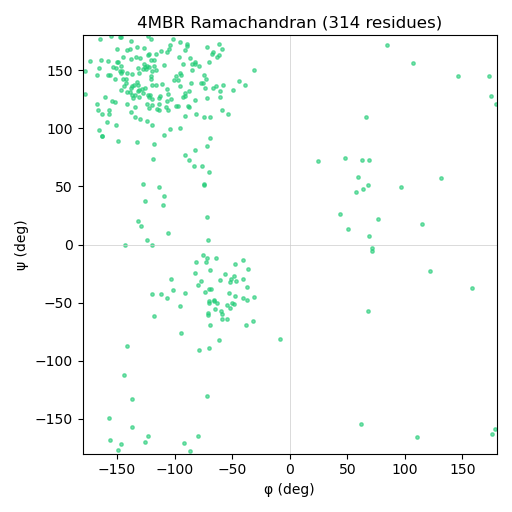 A 1 245 ? 31.545 -17.564 16.493 1.00 173.87 457 VAL A CA 1
ATOM 1774 C C . VAL A 1 245 ? 32.090 -17.638 17.930 1.00 172.08 457 VAL A C 1
ATOM 1775 O O . VAL A 1 245 ? 31.338 -17.722 18.897 1.00 178.91 457 VAL A O 1
ATOM 1779 N N . GLU A 1 246 ? 33.420 -17.608 18.030 1.00 178.23 458 GLU A N 1
ATOM 1780 C CA . GLU A 1 246 ? 34.144 -17.644 19.299 1.00 180.04 458 GLU A CA 1
ATOM 1781 C C . GLU A 1 246 ? 33.784 -16.386 20.105 1.00 176.61 458 GLU A C 1
ATOM 1782 O O . GLU A 1 246 ? 33.449 -16.462 21.284 1.00 191.01 458 GLU A O 1
ATOM 1788 N N . SER A 1 247 ? 33.887 -15.227 19.451 1.00 175.04 459 SER A N 1
ATOM 1789 C CA . SER A 1 247 ? 33.589 -13.936 20.079 1.00 182.34 459 SER A CA 1
ATOM 1790 C C . SER A 1 247 ? 32.106 -13.702 20.333 1.00 183.45 459 SER A C 1
ATOM 1791 O O . SER A 1 247 ? 31.745 -12.737 20.999 1.00 195.82 459 SER A O 1
ATOM 1794 N N . MET A 1 248 ? 31.253 -14.546 19.760 1.00 181.22 460 MET A N 1
ATOM 1795 C CA . MET A 1 248 ? 29.802 -14.443 19.931 1.00 181.07 460 MET A CA 1
ATOM 1796 C C . MET A 1 248 ? 29.169 -13.246 19.198 1.00 181.63 460 MET A C 1
ATOM 1797 O O . MET A 1 248 ? 27.945 -13.118 19.179 1.00 178.95 460 MET A O 1
ATOM 1802 N N . VAL A 1 249 ? 29.998 -12.386 18.600 1.00 180.75 461 VAL A N 1
ATOM 1803 C CA . VAL A 1 249 ? 29.524 -11.210 17.857 1.00 180.95 461 VAL A CA 1
ATOM 1804 C C . VAL A 1 249 ? 29.327 -11.608 16.379 1.00 183.54 461 VAL A C 1
ATOM 1805 O O . VAL A 1 249 ? 30.305 -11.835 15.659 1.00 174.15 461 VAL A O 1
ATOM 1809 N N . GLN A 1 250 ? 28.072 -11.670 15.923 1.00 179.70 462 GLN A N 1
ATOM 1810 C CA . GLN A 1 250 ? 27.776 -12.084 14.545 1.00 183.79 462 GLN A CA 1
ATOM 1811 C C . GLN A 1 250 ? 26.561 -11.381 13.968 1.00 189.72 462 GLN A C 1
ATOM 1812 O O . GLN A 1 250 ? 26.023 -10.463 14.575 1.00 200.09 462 GLN A O 1
ATOM 1818 N N . ASP A 1 251 ? 26.129 -11.836 12.790 1.00 197.27 463 ASP A N 1
ATOM 1819 C CA . ASP A 1 251 ? 24.955 -11.282 12.117 1.00 203.36 463 ASP A CA 1
ATOM 1820 C C . ASP A 1 251 ? 23.790 -12.190 12.512 1.00 203.18 463 ASP A C 1
ATOM 1821 O O . ASP A 1 251 ? 23.601 -13.261 11.930 1.00 206.17 463 ASP A O 1
ATOM 1826 N N . TYR A 1 252 ? 22.994 -11.732 13.475 1.00 199.96 464 TYR A N 1
ATOM 1827 C CA . TYR A 1 252 ? 21.868 -12.517 13.997 1.00 195.19 464 TYR A CA 1
ATOM 1828 C C . TYR A 1 252 ? 20.597 -12.568 13.135 1.00 199.39 464 TYR A C 1
ATOM 1829 O O . TYR A 1 252 ? 19.868 -13.557 13.179 1.00 197.13 464 TYR A O 1
ATOM 1838 N N . SER A 1 253 ? 20.296 -11.518 12.381 1.00 202.45 465 SER A N 1
ATOM 1839 C CA . SER A 1 253 ? 19.088 -11.558 11.556 1.00 216.21 465 SER A CA 1
ATOM 1840 C C . SER A 1 253 ? 19.054 -12.881 10.801 1.00 220.59 465 SER A C 1
ATOM 1841 O O . SER A 1 253 ? 18.027 -13.563 10.754 1.00 222.33 465 SER A O 1
ATOM 1844 N N . SER A 1 254 ? 20.207 -13.250 10.245 1.00 218.82 466 SER A N 1
ATOM 1845 C CA . SER A 1 254 ? 20.355 -14.480 9.482 1.00 215.23 466 SER A CA 1
ATOM 1846 C C . SER A 1 254 ? 20.376 -15.702 10.404 1.00 203.81 466 SER A C 1
ATOM 1847 O O . SER A 1 254 ? 21.284 -16.526 10.342 1.00 199.76 466 SER A O 1
ATOM 1850 N N . MET A 1 255 ? 19.359 -15.785 11.257 1.00 204.06 467 MET A N 1
ATOM 1851 C CA . MET A 1 255 ? 19.165 -16.878 12.225 1.00 206.79 467 MET A CA 1
ATOM 1852 C C . MET A 1 255 ? 17.847 -16.587 12.942 1.00 196.12 467 MET A C 1
ATOM 1853 O O . MET A 1 255 ? 17.462 -15.427 13.092 1.00 195.59 467 MET A O 1
ATOM 1858 N N . GLU A 1 256 ? 17.155 -17.640 13.362 1.00 191.03 468 GLU A N 1
ATOM 1859 C CA . GLU A 1 256 ? 15.853 -17.489 14.010 1.00 191.05 468 GLU A CA 1
ATOM 1860 C C . GLU A 1 256 ? 15.841 -16.817 15.377 1.00 182.29 468 GLU A C 1
ATOM 1861 O O . GLU A 1 256 ? 16.641 -17.138 16.248 1.00 169.55 468 GLU A O 1
ATOM 1867 N N . ASP A 1 257 ? 14.890 -15.891 15.528 1.00 193.23 469 ASP A N 1
ATOM 1868 C CA . ASP A 1 257 ? 14.667 -15.121 16.752 1.00 184.16 469 ASP A CA 1
ATOM 1869 C C . ASP A 1 257 ? 13.550 -15.819 17.516 1.00 174.49 469 ASP A C 1
ATOM 1870 O O . ASP A 1 257 ? 12.428 -15.928 17.036 1.00 177.63 469 ASP A O 1
ATOM 1875 N N . VAL A 1 258 ? 13.861 -16.267 18.721 1.00 174.50 470 VAL A N 1
ATOM 1876 C CA . VAL A 1 258 ? 12.890 -16.973 19.549 1.00 175.77 470 VAL A CA 1
ATOM 1877 C C . VAL A 1 258 ? 12.581 -16.289 20.895 1.00 172.28 470 VAL A C 1
ATOM 1878 O O . VAL A 1 258 ? 11.757 -16.772 21.683 1.00 146.95 470 VAL A O 1
ATOM 1882 N N . THR A 1 259 ? 13.236 -15.155 21.131 1.00 177.92 471 THR A N 1
ATOM 1883 C CA . THR A 1 259 ? 13.082 -14.373 22.351 1.00 175.91 471 THR A CA 1
ATOM 1884 C C . THR A 1 259 ? 11.686 -14.458 22.957 1.00 176.46 471 THR A C 1
ATOM 1885 O O . THR A 1 259 ? 11.500 -15.008 24.037 1.00 176.76 471 THR A O 1
ATOM 1889 N N . SER A 1 260 ? 10.709 -13.924 22.239 1.00 191.09 472 SER A N 1
ATOM 1890 C CA . SER A 1 260 ? 9.320 -13.907 22.692 1.00 198.52 472 SER A CA 1
ATOM 1891 C C . SER A 1 260 ? 8.827 -15.179 23.388 1.00 192.98 472 SER A C 1
ATOM 1892 O O . SER A 1 260 ? 8.211 -15.110 24.449 1.00 197.42 472 SER A O 1
ATOM 1895 N N . LYS A 1 261 ? 9.130 -16.335 22.814 1.00 189.80 473 LYS A N 1
ATOM 1896 C CA . LYS A 1 261 ? 8.664 -17.602 23.381 1.00 190.99 473 LYS A CA 1
ATOM 1897 C C . LYS A 1 261 ? 9.442 -18.216 24.530 1.00 178.43 473 LYS A C 1
ATOM 1898 O O . LYS A 1 261 ? 8.864 -18.967 25.302 1.00 181.33 473 LYS A O 1
ATOM 1904 N N . PHE A 1 262 ? 10.725 -17.901 24.668 1.00 190.94 474 PHE A N 1
ATOM 1905 C CA . PHE A 1 262 ? 11.535 -18.462 25.775 1.00 187.49 474 PHE A CA 1
ATOM 1906 C C . PHE A 1 262 ? 11.564 -17.616 27.046 1.00 181.22 474 PHE A C 1
ATOM 1907 O O . PHE A 1 262 ? 11.500 -18.163 28.150 1.00 167.85 474 PHE A O 1
ATOM 1915 N N . ALA A 1 263 ? 11.676 -16.295 26.886 1.00 175.81 475 ALA A N 1
ATOM 1916 C CA . ALA A 1 263 ? 11.717 -15.376 28.025 1.00 178.01 475 ALA A CA 1
ATOM 1917 C C . ALA A 1 263 ? 11.447 -13.944 27.603 1.00 172.30 475 ALA A C 1
ATOM 1918 O O . ALA A 1 263 ? 11.631 -13.600 26.444 1.00 181.18 475 ALA A O 1
ATOM 1920 N N . ASN A 1 264 ? 11.026 -13.113 28.558 1.00 177.27 476 ASN A N 1
ATOM 1921 C CA . ASN A 1 264 ? 10.723 -11.699 28.303 1.00 180.38 476 ASN A CA 1
ATOM 1922 C C . ASN A 1 264 ? 11.726 -10.761 28.964 1.00 169.55 476 ASN A C 1
ATOM 1923 O O . ASN A 1 264 ? 12.106 -10.974 30.110 1.00 168.75 476 ASN A O 1
ATOM 1928 N N . SER A 1 265 ? 12.137 -9.716 28.244 1.00 170.57 477 SER A N 1
ATOM 1929 C CA . SER A 1 265 ? 13.104 -8.741 28.771 1.00 171.94 477 SER A CA 1
ATOM 1930 C C . SER A 1 265 ? 12.524 -7.936 29.929 1.00 166.81 477 SER A C 1
ATOM 1931 O O . SER A 1 265 ? 11.319 -7.950 30.150 1.00 169.22 477 SER A O 1
ATOM 1934 N N . TYR A 1 266 ? 13.389 -7.240 30.661 1.00 168.00 478 TYR A N 1
ATOM 1935 C CA . TYR A 1 266 ? 12.972 -6.443 31.821 1.00 179.20 478 TYR A CA 1
ATOM 1936 C C . TYR A 1 266 ? 12.282 -7.337 32.878 1.00 186.52 478 TYR A C 1
ATOM 1937 O O . TYR A 1 266 ? 11.137 -7.077 33.249 1.00 191.61 478 TYR A O 1
ATOM 1946 N N . PRO A 1 267 ? 12.983 -8.379 33.379 1.00 181.08 479 PRO A N 1
ATOM 1947 C CA . PRO A 1 267 ? 12.440 -9.309 34.381 1.00 167.71 479 PRO A CA 1
ATOM 1948 C C . PRO A 1 267 ? 12.341 -8.686 35.771 1.00 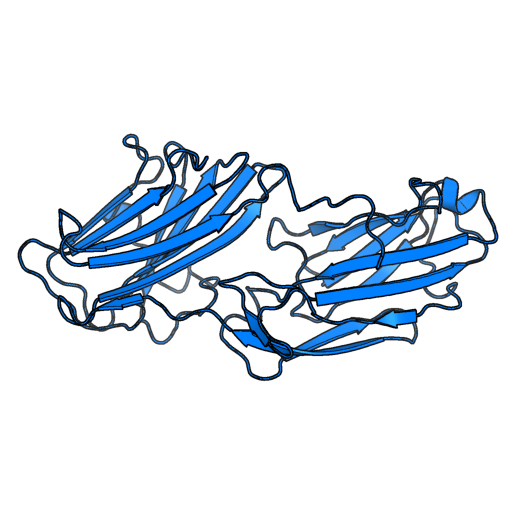172.41 479 PRO A C 1
ATOM 1949 O O . PRO A 1 267 ? 13.293 -8.047 36.227 1.00 169.04 479 PRO A O 1
ATOM 1953 N N . GLU A 1 268 ? 11.213 -8.895 36.446 1.00 178.78 480 GLU A N 1
ATOM 1954 C CA . GLU A 1 268 ? 11.008 -8.328 37.786 1.00 183.30 480 GLU A CA 1
ATOM 1955 C C . GLU A 1 268 ? 11.880 -8.997 38.850 1.00 171.32 480 GLU A C 1
ATOM 1956 O O . GLU A 1 268 ? 12.390 -8.327 39.741 1.00 160.14 480 GLU A O 1
ATOM 1962 N N . LYS A 1 269 ? 12.051 -10.312 38.754 1.00 171.19 481 LYS A N 1
ATOM 1963 C CA . LYS A 1 269 ? 12.872 -11.050 39.713 1.00 175.02 481 LYS A CA 1
ATOM 1964 C C . LYS A 1 269 ? 14.239 -10.395 39.894 1.00 171.42 481 LYS A C 1
ATOM 1965 O O . LYS A 1 269 ? 14.685 -10.152 41.015 1.00 187.64 481 LYS A O 1
ATOM 1971 N N . GLY A 1 270 ? 14.895 -10.128 38.769 1.00 160.12 482 GLY A N 1
ATOM 1972 C CA . GLY A 1 270 ? 16.225 -9.524 38.754 1.00 163.77 482 GLY A CA 1
ATOM 1973 C C . GLY A 1 270 ? 17.227 -10.516 38.185 1.00 154.41 482 GLY A C 1
ATOM 1974 O O . GLY A 1 270 ? 18.438 -10.371 38.349 1.00 159.43 482 GLY A O 1
ATOM 1975 N N . TRP A 1 271 ? 16.700 -11.522 37.501 1.00 152.45 483 TRP A N 1
ATOM 1976 C CA . TRP A 1 271 ? 17.496 -12.572 36.893 1.00 143.39 483 TRP A CA 1
ATOM 1977 C C . TRP A 1 271 ? 16.607 -13.368 35.954 1.00 145.47 483 TRP A C 1
ATOM 1978 O O . TRP A 1 271 ? 15.409 -13.528 36.205 1.00 159.10 483 TRP A O 1
ATOM 1989 N N . TYR A 1 272 ? 17.182 -13.848 34.861 1.00 143.40 484 TYR A N 1
ATOM 1990 C CA . TYR A 1 272 ? 16.415 -14.617 33.897 1.00 154.30 484 TYR A CA 1
ATOM 1991 C C . TYR A 1 272 ? 16.570 -16.120 34.114 1.00 153.31 484 TYR A C 1
ATOM 1992 O O . TYR A 1 272 ? 17.644 -16.581 34.507 1.00 156.47 484 TYR A O 1
ATOM 2001 N N . ASP A 1 273 ? 15.483 -16.872 33.931 1.00 153.66 485 ASP A N 1
ATOM 2002 C CA . ASP A 1 273 ? 15.556 -18.334 34.035 1.00 162.46 485 ASP A CA 1
ATOM 2003 C C . ASP A 1 273 ? 14.714 -18.851 32.888 1.00 153.25 485 ASP A C 1
ATOM 2004 O O . ASP A 1 273 ? 13.610 -18.379 32.633 1.00 155.01 485 ASP A O 1
ATOM 2009 N N . ILE A 1 274 ? 15.255 -19.828 32.193 1.00 154.29 486 ILE A N 1
ATOM 2010 C CA . ILE A 1 274 ? 14.596 -20.372 31.050 1.00 159.46 486 ILE A CA 1
ATOM 2011 C C . ILE A 1 274 ? 14.493 -21.873 31.111 1.00 163.92 486 ILE A C 1
ATOM 2012 O O . ILE A 1 274 ? 15.462 -22.540 31.446 1.00 179.46 486 ILE A O 1
ATOM 2017 N N . TYR A 1 275 ? 13.310 -22.395 30.803 1.00 157.12 487 TYR A N 1
ATOM 2018 C CA . TYR A 1 275 ? 13.080 -23.833 30.789 1.00 153.36 487 TYR A CA 1
ATOM 2019 C C . TYR A 1 275 ? 13.051 -24.280 29.337 1.00 152.04 487 TYR A C 1
ATOM 2020 O O . TYR A 1 275 ? 12.048 -24.124 28.654 1.00 168.52 487 TYR A O 1
ATOM 2029 N N . TRP A 1 276 ? 14.171 -24.821 28.867 1.00 151.98 488 TRP A N 1
ATOM 2030 C CA . TRP A 1 276 ? 14.276 -25.282 27.491 1.00 147.01 488 TRP A CA 1
ATOM 2031 C C . TRP A 1 276 ? 13.423 -26.515 27.232 1.00 150.28 488 TRP A C 1
ATOM 2032 O O . TRP A 1 276 ? 13.082 -26.804 26.086 1.00 167.17 488 TRP A O 1
ATOM 2043 N N . GLY A 1 277 ? 13.098 -27.247 28.296 1.00 155.30 489 GLY A N 1
ATOM 2044 C CA . GLY A 1 277 ? 12.304 -28.467 28.187 1.00 157.11 489 GLY A CA 1
ATOM 2045 C C . GLY A 1 277 ? 13.225 -29.625 28.500 1.00 152.24 489 GLY A C 1
ATOM 2046 O O . GLY A 1 277 ? 14.315 -29.427 29.033 1.00 162.22 489 GLY A O 1
ATOM 2047 N N . GLN A 1 278 ? 12.800 -30.834 28.177 1.00 150.66 490 GLN A N 1
ATOM 2048 C CA . GLN A 1 278 ? 13.633 -32.001 28.435 1.00 151.26 490 GLN A CA 1
ATOM 2049 C C . GLN A 1 278 ? 14.684 -32.237 27.379 1.00 150.20 490 GLN A C 1
ATOM 2050 O O . GLN A 1 278 ? 15.638 -32.978 27.608 1.00 143.37 490 GLN A O 1
ATOM 2056 N N . PHE A 1 279 ? 14.545 -31.598 26.230 1.00 149.68 491 PHE A N 1
ATOM 2057 C CA . PHE A 1 279 ? 15.496 -31.862 25.182 1.00 150.59 491 PHE A CA 1
ATOM 2058 C C . PHE A 1 279 ? 15.856 -30.681 24.304 1.00 157.40 491 PHE A C 1
ATOM 2059 O O . PHE A 1 279 ? 15.016 -29.827 24.005 1.00 173.27 491 PHE A O 1
ATOM 2067 N N . ILE A 1 280 ? 17.137 -30.634 23.942 1.00 152.56 492 ILE A N 1
ATOM 2068 C CA . ILE A 1 280 ? 17.695 -29.619 23.055 1.00 153.93 492 ILE A CA 1
ATOM 2069 C C . ILE A 1 280 ? 18.312 -30.474 21.956 1.00 149.15 492 ILE A C 1
ATOM 2070 O O . ILE A 1 280 ? 19.174 -31.312 22.226 1.00 144.79 492 ILE A O 1
ATOM 2075 N N . ALA A 1 281 ? 17.869 -30.266 20.724 1.00 146.80 493 ALA A N 1
ATOM 2076 C CA . ALA A 1 281 ? 18.374 -31.037 19.595 1.00 159.52 493 ALA A CA 1
ATOM 2077 C C . ALA A 1 281 ? 19.863 -30.866 19.292 1.00 158.63 493 ALA A C 1
ATOM 2078 O O . ALA A 1 281 ? 20.501 -29.906 19.712 1.00 150.86 493 ALA A O 1
ATOM 2080 N N . SER A 1 282 ? 20.391 -31.833 18.548 1.00 171.40 494 SER A N 1
ATOM 2081 C CA . SER A 1 282 ? 21.783 -31.852 18.134 1.00 177.23 494 SER A CA 1
ATOM 2082 C C . SER A 1 282 ? 22.158 -30.492 17.559 1.00 180.83 494 SER A C 1
ATOM 2083 O O . SER A 1 282 ? 23.134 -29.866 17.971 1.00 184.69 494 SER A O 1
ATOM 2086 N N . ASN A 1 283 ? 21.338 -30.038 16.621 1.00 187.58 495 ASN A N 1
ATOM 2087 C CA . ASN A 1 283 ? 21.530 -28.763 15.944 1.00 187.07 495 ASN A CA 1
ATOM 2088 C C . ASN A 1 283 ? 21.205 -27.525 16.787 1.00 179.90 495 ASN A C 1
ATOM 2089 O O . ASN A 1 283 ? 21.942 -26.546 16.754 1.00 182.27 495 ASN A O 1
ATOM 2094 N N . GLU A 1 284 ? 20.118 -27.596 17.552 1.00 176.55 496 GLU A N 1
ATOM 2095 C CA . GLU A 1 284 ? 19.653 -26.487 18.403 1.00 171.00 496 GLU A CA 1
ATOM 2096 C C . GLU A 1 284 ? 20.674 -25.896 19.383 1.00 162.00 496 GLU A C 1
ATOM 2097 O O . GLU A 1 284 ? 21.093 -26.554 20.326 1.00 171.64 496 GLU A O 1
ATOM 2103 N N . THR A 1 285 ? 21.071 -24.651 19.130 1.00 162.11 497 THR A N 1
ATOM 2104 C CA . THR A 1 285 ? 22.017 -23.916 19.978 1.00 162.18 497 THR A CA 1
ATOM 2105 C C . THR A 1 285 ? 21.417 -22.520 20.079 1.00 167.11 497 THR A C 1
ATOM 2106 O O . THR A 1 285 ? 20.801 -22.042 19.126 1.00 176.79 497 THR A O 1
ATOM 2110 N N . TYR A 1 286 ? 21.607 -21.859 21.213 1.00 171.09 498 TYR A N 1
ATOM 2111 C CA . TYR A 1 286 ? 21.029 -20.538 21.411 1.00 163.09 498 TYR A CA 1
ATOM 2112 C C . TYR A 1 286 ? 22.013 -19.444 21.818 1.00 161.34 498 TYR A C 1
ATOM 2113 O O . TYR A 1 286 ? 22.862 -19.644 22.687 1.00 164.70 498 TYR A O 1
ATOM 2122 N N . VAL A 1 287 ? 21.885 -18.287 21.169 1.00 158.77 499 VAL A N 1
ATOM 2123 C CA . VAL A 1 287 ? 22.716 -17.124 21.453 1.00 155.97 499 VAL A CA 1
ATOM 2124 C C . VAL A 1 287 ? 21.854 -16.186 22.271 1.00 150.75 499 VAL A C 1
ATOM 2125 O O . VAL A 1 287 ? 20.763 -15.826 21.842 1.00 152.22 499 VAL A O 1
ATOM 2129 N N . ILE A 1 288 ? 22.335 -15.791 23.444 1.00 150.96 500 ILE A N 1
ATOM 2130 C CA . ILE A 1 288 ? 21.562 -14.904 24.292 1.00 156.61 500 ILE A CA 1
ATOM 2131 C C . ILE A 1 288 ? 22.260 -13.607 24.562 1.00 155.59 500 ILE A C 1
ATOM 2132 O O . ILE A 1 288 ? 23.165 -13.535 25.403 1.00 166.59 500 ILE A O 1
ATOM 2137 N N . VAL A 1 289 ? 21.812 -12.580 23.859 1.00 150.61 501 VAL A N 1
ATOM 2138 C CA . VAL A 1 289 ? 22.361 -11.257 24.017 1.00 159.70 501 VAL A CA 1
ATOM 2139 C C . VAL A 1 289 ? 21.561 -10.545 25.077 1.00 157.89 501 VAL A C 1
ATOM 2140 O O . VAL A 1 289 ? 20.335 -10.530 25.032 1.00 165.82 501 VAL A O 1
ATOM 2144 N N . VAL A 1 290 ? 22.267 -9.952 26.029 1.00 156.96 502 VAL A N 1
ATOM 2145 C CA . VAL A 1 290 ? 21.628 -9.240 27.111 1.00 159.15 502 VAL A CA 1
ATOM 2146 C C . VAL A 1 290 ? 22.292 -7.889 27.242 1.00 162.06 502 VAL A C 1
ATOM 2147 O O . VAL A 1 290 ? 23.519 -7.794 27.252 1.00 158.59 502 VAL A O 1
ATOM 2151 N N . GLU A 1 291 ? 21.476 -6.850 27.340 1.00 163.56 503 GLU A N 1
ATOM 2152 C CA . GLU A 1 291 ? 21.976 -5.498 27.466 1.00 167.28 503 GLU A CA 1
ATOM 2153 C C . GLU A 1 291 ? 21.383 -4.987 28.742 1.00 168.11 503 GLU A C 1
ATOM 2154 O O . GLU A 1 291 ? 20.163 -4.904 28.873 1.00 174.61 503 GLU A O 1
ATOM 2160 N N . THR A 1 292 ? 22.245 -4.661 29.694 1.00 169.49 504 THR A N 1
ATOM 2161 C CA . THR A 1 292 ? 21.796 -4.182 30.986 1.00 177.37 504 THR A CA 1
ATOM 2162 C C . THR A 1 292 ? 22.301 -2.812 31.304 1.00 183.49 504 THR A C 1
ATOM 2163 O O . THR A 1 292 ? 23.035 -2.216 30.518 1.00 190.11 504 THR A O 1
ATOM 2167 N N . PRO A 1 293 ? 21.874 -2.288 32.457 1.00 187.04 505 PRO A N 1
ATOM 2168 C CA . PRO A 1 293 ? 22.363 -1.011 32.880 1.00 190.88 505 PRO A CA 1
ATOM 2169 C C . PRO A 1 293 ? 23.808 -1.295 33.284 1.00 196.18 505 PRO A C 1
ATOM 2170 O O . PRO A 1 293 ? 24.490 -1.973 32.521 1.00 219.90 505 PRO A O 1
ATOM 2174 N N . PHE A 1 294 ? 24.263 -0.876 34.468 1.00 194.51 506 PHE A N 1
ATOM 2175 C CA . PHE A 1 294 ? 25.669 -1.104 34.880 1.00 187.19 506 PHE A CA 1
ATOM 2176 C C . PHE A 1 294 ? 26.222 0.047 35.743 1.00 195.33 506 PHE A C 1
ATOM 2177 O O . PHE A 1 294 ? 25.850 1.205 35.537 1.00 201.52 506 PHE A O 1
ATOM 2185 N N . THR A 1 295 ? 27.083 -0.277 36.720 1.00 198.32 507 THR A N 1
ATOM 2186 C CA . THR A 1 295 ? 27.680 0.742 37.619 1.00 198.83 507 THR A CA 1
ATOM 2187 C C . THR A 1 295 ? 29.193 0.499 37.845 1.00 203.11 507 THR A C 1
ATOM 2188 O O . THR A 1 295 ? 29.929 0.235 36.895 1.00 193.78 507 THR A O 1
ATOM 2192 N N . ASN A 1 296 ? 29.641 0.550 39.100 1.00 214.07 508 ASN A N 1
ATOM 2193 C CA . ASN A 1 296 ? 31.056 0.371 39.413 1.00 224.30 508 ASN A CA 1
ATOM 2194 C C . ASN A 1 296 ? 31.684 -0.903 38.884 1.00 215.98 508 ASN A C 1
ATOM 2195 O O . ASN A 1 296 ? 32.713 -0.856 38.212 1.00 236.48 508 ASN A O 1
ATOM 2200 N N . ALA A 1 297 ? 31.067 -2.040 39.168 1.00 195.65 509 ALA A N 1
ATOM 2201 C CA . ALA A 1 297 ? 31.631 -3.297 38.718 1.00 186.33 509 ALA A CA 1
ATOM 2202 C C . ALA A 1 297 ? 30.585 -4.351 38.552 1.00 174.59 509 ALA A C 1
ATOM 2203 O O . ALA A 1 297 ? 29.563 -4.332 39.235 1.00 166.65 509 ALA A O 1
ATOM 2205 N N . VAL A 1 298 ? 30.866 -5.294 37.659 1.00 178.81 510 VAL A N 1
ATOM 2206 C CA . VAL A 1 298 ? 29.945 -6.377 37.383 1.00 183.69 510 VAL A CA 1
ATOM 2207 C C . VAL A 1 298 ? 30.641 -7.666 37.020 1.00 180.21 510 VAL A C 1
ATOM 2208 O O . VAL A 1 298 ? 31.725 -7.676 36.435 1.00 185.81 510 VAL A O 1
ATOM 2212 N N . THR A 1 299 ? 29.967 -8.750 37.374 1.00 175.93 511 THR A N 1
ATOM 2213 C CA . THR A 1 299 ? 30.409 -10.103 37.109 1.00 167.78 511 THR A CA 1
ATOM 2214 C C . THR A 1 299 ? 29.170 -10.969 37.139 1.00 158.13 511 THR A C 1
ATOM 2215 O O . THR A 1 299 ? 28.512 -11.085 38.163 1.00 162.96 511 THR A O 1
ATOM 2219 N N . LEU A 1 300 ? 28.843 -11.567 36.006 1.00 160.10 512 LEU A N 1
ATOM 2220 C CA . LEU A 1 300 ? 27.651 -12.394 35.925 1.00 162.64 512 LEU A CA 1
ATOM 2221 C C . LEU A 1 300 ? 27.836 -13.583 35.000 1.00 157.98 512 LEU A C 1
ATOM 2222 O O . LEU A 1 300 ? 28.768 -13.600 34.183 1.00 155.04 512 LEU A O 1
ATOM 2227 N N . ASN A 1 301 ? 26.964 -14.583 35.154 1.00 153.12 513 ASN A N 1
ATOM 2228 C CA . ASN A 1 301 ? 27.041 -15.795 34.336 1.00 170.04 513 ASN A CA 1
ATOM 2229 C C . ASN A 1 301 ? 25.708 -16.330 33.840 1.00 160.74 513 ASN A C 1
ATOM 2230 O O . ASN A 1 301 ? 24.648 -15.818 34.196 1.00 158.33 513 ASN A O 1
ATOM 2235 N N . THR A 1 302 ? 25.799 -17.369 33.009 1.00 141.72 514 THR A N 1
ATOM 2236 C CA . THR A 1 302 ? 24.643 -18.044 32.461 1.00 137.55 514 THR A CA 1
ATOM 2237 C C . THR A 1 302 ? 24.866 -19.487 32.834 1.00 135.39 514 THR A C 1
ATOM 2238 O O . THR A 1 302 ? 26.014 -19.916 32.970 1.00 135.01 514 THR A O 1
ATOM 2242 N N . THR A 1 303 ? 23.782 -20.239 32.982 1.00 137.68 515 THR A N 1
ATOM 2243 C CA . THR A 1 303 ? 23.876 -21.641 33.349 1.00 131.64 515 THR A CA 1
ATOM 2244 C C . THR A 1 303 ? 23.183 -22.540 32.328 1.00 135.22 515 THR A C 1
ATOM 2245 O O . THR A 1 303 ? 22.664 -22.081 31.319 1.00 151.14 515 THR A O 1
ATOM 2249 N N . LEU A 1 304 ? 23.234 -23.836 32.586 1.00 141.20 516 LEU A N 1
ATOM 2250 C CA . LEU A 1 304 ? 22.593 -24.840 31.750 1.00 132.20 516 LEU A CA 1
ATOM 2251 C C . LEU A 1 304 ? 22.604 -26.005 32.704 1.00 135.15 516 LEU A C 1
ATOM 2252 O O . LEU A 1 304 ? 23.593 -26.723 32.789 1.00 137.61 516 LEU A O 1
ATOM 2257 N N . SER A 1 305 ? 21.501 -26.160 33.440 1.00 137.33 517 SER A N 1
ATOM 2258 C CA . SER A 1 305 ? 21.381 -27.184 34.467 1.00 134.92 517 SER A CA 1
ATOM 2259 C C . SER A 1 305 ? 19.969 -27.580 34.766 1.00 128.32 517 SER A C 1
ATOM 2260 O O . SER A 1 305 ? 19.056 -27.189 34.061 1.00 143.49 517 SER A O 1
ATOM 2263 N N . ASP A 1 306 ? 19.803 -28.332 35.855 1.00 121.08 518 ASP A N 1
ATOM 2264 C CA . ASP A 1 306 ? 18.481 -28.762 36.324 1.00 128.31 518 ASP A CA 1
ATOM 2265 C C . ASP A 1 306 ? 17.935 -27.689 37.279 1.00 135.41 518 ASP A C 1
ATOM 2266 O O . ASP A 1 306 ? 18.641 -26.727 37.597 1.00 152.54 518 ASP A O 1
ATOM 2271 N N . TYR A 1 307 ? 16.676 -27.817 37.695 1.00 136.50 519 TYR A N 1
ATOM 2272 C CA . TYR A 1 307 ? 16.064 -26.843 38.615 1.00 131.55 519 TYR A CA 1
ATOM 2273 C C . TYR A 1 307 ? 16.752 -27.125 39.931 1.00 140.01 519 TYR A C 1
ATOM 2274 O O . TYR A 1 307 ? 16.250 -27.898 40.725 1.00 187.22 519 TYR A O 1
ATOM 2283 N N . ASN A 1 308 ? 17.927 -26.536 40.133 1.00 137.61 520 ASN A N 1
ATOM 2284 C CA . ASN A 1 308 ? 18.751 -26.723 41.359 1.00 151.24 520 ASN A CA 1
ATOM 2285 C C . ASN A 1 308 ? 20.205 -26.393 41.140 1.00 150.65 520 ASN A C 1
ATOM 2286 O O . ASN A 1 308 ? 20.880 -25.872 42.037 1.00 178.78 520 ASN A O 1
ATOM 2291 N N . GLU A 1 309 ? 20.683 -26.739 39.953 1.00 142.30 521 GLU A N 1
ATOM 2292 C CA . GLU A 1 309 ? 22.056 -26.519 39.565 1.00 149.15 521 GLU A CA 1
ATOM 2293 C C . GLU A 1 309 ? 22.957 -27.554 40.226 1.00 155.61 521 GLU A C 1
ATOM 2294 O O . GLU A 1 309 ? 24.158 -27.337 40.386 1.00 184.49 521 GLU A O 1
ATOM 2300 N N . ASN A 1 310 ? 22.356 -28.675 40.626 1.00 158.20 522 ASN A N 1
ATOM 2301 C CA . ASN A 1 310 ? 23.108 -29.759 41.233 1.00 162.57 522 ASN A CA 1
ATOM 2302 C C . ASN A 1 310 ? 23.916 -30.326 40.105 1.00 161.34 522 ASN A C 1
ATOM 2303 O O . ASN A 1 310 ? 25.119 -30.546 40.228 1.00 188.91 522 ASN A O 1
ATOM 2308 N N . ASN A 1 311 ? 23.226 -30.566 38.998 1.00 149.18 523 ASN A N 1
ATOM 2309 C CA . ASN A 1 311 ? 23.848 -31.078 37.807 1.00 154.17 523 ASN A CA 1
ATOM 2310 C C . ASN A 1 311 ? 23.723 -30.003 36.760 1.00 168.30 523 ASN A C 1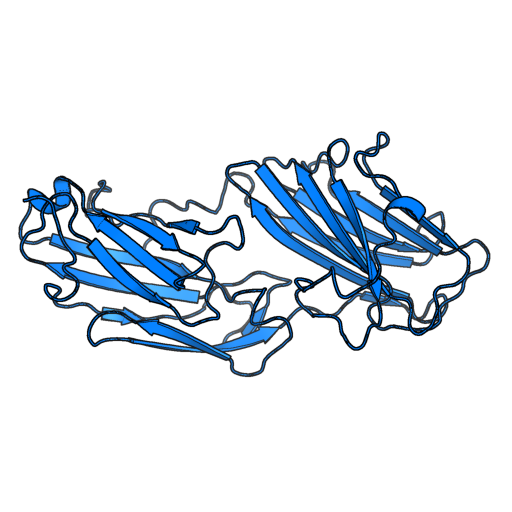
ATOM 2311 O O . ASN A 1 311 ? 22.616 -29.620 36.368 1.00 179.66 523 ASN A O 1
ATOM 2316 N N . GLY A 1 312 ? 24.857 -29.490 36.319 1.00 161.75 524 GLY A N 1
ATOM 2317 C CA . GLY A 1 312 ? 24.819 -28.462 35.323 1.00 167.59 524 GLY A CA 1
ATOM 2318 C C . GLY A 1 312 ? 26.173 -27.906 35.007 1.00 173.02 524 GLY A C 1
ATOM 2319 O O . GLY A 1 312 ? 27.195 -28.506 35.335 1.00 173.12 524 GLY A O 1
ATOM 2320 N N . VAL A 1 313 ? 26.156 -26.735 34.378 1.00 178.11 525 VAL A N 1
ATOM 2321 C CA . VAL A 1 313 ? 27.354 -26.041 33.974 1.00 160.08 525 VAL A CA 1
ATOM 2322 C C . VAL A 1 313 ? 27.079 -24.539 33.990 1.00 165.53 525 VAL A C 1
ATOM 2323 O O . VAL A 1 313 ? 25.922 -24.118 33.883 1.00 160.20 525 VAL A O 1
ATOM 2327 N N . GLU A 1 314 ? 28.132 -23.731 34.118 1.00 157.16 526 GLU A N 1
ATOM 2328 C CA . GLU A 1 314 ? 27.970 -22.275 34.119 1.00 152.12 526 GLU A CA 1
ATOM 2329 C C . GLU A 1 314 ? 29.208 -21.574 33.558 1.00 152.26 526 GLU A C 1
ATOM 2330 O O . GLU A 1 314 ? 30.242 -22.216 33.351 1.00 151.71 526 GLU A O 1
ATOM 2336 N N . HIS A 1 315 ? 29.093 -20.273 33.275 1.00 144.88 527 HIS A N 1
ATOM 2337 C CA . HIS A 1 315 ? 30.244 -19.501 32.775 1.00 149.75 527 HIS A CA 1
ATOM 2338 C C . HIS A 1 315 ? 30.069 -18.064 33.204 1.00 141.79 527 HIS A C 1
ATOM 2339 O O . HIS A 1 315 ? 29.076 -17.447 32.863 1.00 142.64 527 HIS A O 1
ATOM 2346 N N . ASN A 1 316 ? 31.058 -17.543 33.927 1.00 147.93 528 ASN A N 1
ATOM 2347 C CA . ASN A 1 31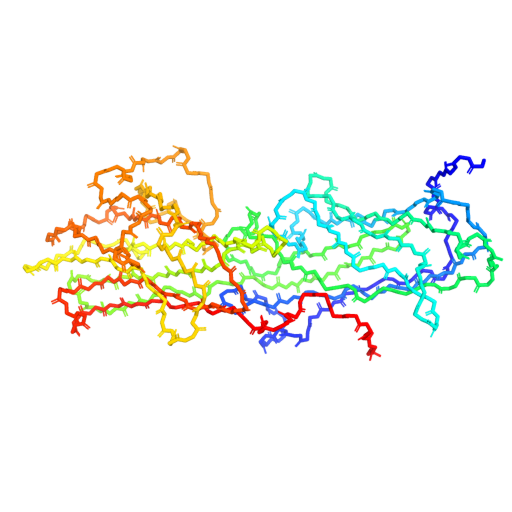6 ? 31.051 -16.180 34.440 1.00 149.96 528 ASN A CA 1
ATOM 2348 C C . ASN A 1 316 ? 31.960 -15.295 33.649 1.00 154.11 528 ASN A C 1
ATOM 2349 O O . ASN A 1 316 ? 32.769 -15.774 32.854 1.00 171.34 528 ASN A O 1
ATOM 2354 N N . HIS A 1 317 ? 31.840 -13.994 33.877 1.00 154.33 529 HIS A N 1
ATOM 2355 C CA . HIS A 1 317 ? 32.711 -13.049 33.210 1.00 165.98 529 HIS A CA 1
ATOM 2356 C C . HIS A 1 317 ? 32.626 -11.738 33.975 1.00 168.39 529 HIS A C 1
ATOM 2357 O O . HIS A 1 317 ? 31.591 -11.071 33.962 1.00 178.77 529 HIS A O 1
ATOM 2364 N N . THR A 1 318 ? 33.728 -11.369 34.619 1.00 161.33 530 THR A N 1
ATOM 2365 C CA . THR A 1 318 ? 33.795 -10.157 35.426 1.00 165.00 530 THR A CA 1
ATOM 2366 C C . THR A 1 318 ? 34.246 -8.909 34.685 1.00 167.30 530 THR A C 1
ATOM 2367 O O . THR A 1 318 ? 34.749 -8.975 33.564 1.00 168.57 530 THR A O 1
ATOM 2371 N N . TYR A 1 319 ? 34.065 -7.770 35.345 1.00 168.98 531 TYR A N 1
ATOM 2372 C CA . TYR A 1 319 ? 34.474 -6.480 34.806 1.00 181.11 531 TYR A CA 1
ATOM 2373 C C . TYR A 1 319 ? 34.642 -5.433 35.902 1.00 197.31 531 TYR A C 1
ATOM 2374 O O . TYR A 1 319 ? 33.663 -4.909 36.437 1.00 193.64 531 TYR A O 1
ATOM 2383 N N . SER A 1 320 ? 35.900 -5.132 36.210 1.00 220.50 532 SER A N 1
ATOM 2384 C CA . SER A 1 320 ? 36.257 -4.156 37.228 1.00 240.51 532 SER A CA 1
ATOM 2385 C C . SER A 1 320 ? 37.782 -4.083 37.330 1.00 265.47 532 SER A C 1
ATOM 2386 O O . SER A 1 320 ? 38.419 -5.100 37.594 1.00 283.21 532 SER A O 1
ATOM 2389 N N . SER A 1 321 ? 38.386 -2.919 37.100 1.00 274.83 533 SER A N 1
ATOM 2390 C CA . SER A 1 321 ? 37.693 -1.688 36.741 1.00 262.60 533 SER A CA 1
ATOM 2391 C C . SER A 1 321 ? 36.627 -1.230 37.771 1.00 262.79 533 SER A C 1
ATOM 2392 O O . SER A 1 321 ? 35.521 -0.845 37.388 1.00 251.64 533 SER A O 1
ATOM 2395 N N . GLU A 1 322 ? 36.968 -1.265 39.066 1.00 268.81 534 GLU A N 1
ATOM 2396 C CA . GLU A 1 322 ? 36.033 -0.853 40.133 1.00 259.88 534 GLU A CA 1
ATOM 2397 C C . GLU A 1 322 ? 35.629 0.607 39.935 1.00 269.07 534 GLU A C 1
ATOM 2398 O O . GLU A 1 322 ? 34.446 0.937 39.812 1.00 233.40 534 GLU A O 1
ATOM 2404 N N . SER A 1 323 ? 36.652 1.459 39.912 1.00 287.68 535 SER A N 1
ATOM 2405 C CA . SER A 1 323 ? 36.532 2.896 39.743 1.00 279.44 535 SER A CA 1
ATOM 2406 C C . SER A 1 323 ? 37.395 3.295 38.540 1.00 280.00 535 SER A C 1
ATOM 2407 O O . SER A 1 323 ? 37.532 4.476 38.223 1.00 286.18 535 SER A O 1
ATOM 2410 N N . GLY A 1 324 ? 37.968 2.282 37.886 1.00 271.99 536 GLY A N 1
ATOM 2411 C CA . GLY A 1 324 ? 38.825 2.445 36.710 1.00 280.11 536 GLY A CA 1
ATOM 2412 C C . GLY A 1 324 ? 38.406 1.361 35.729 1.00 276.64 536 GLY A C 1
ATOM 2413 O O . GLY A 1 324 ? 37.262 0.924 35.793 1.00 245.36 536 GLY A O 1
ATOM 2414 N N . TYR A 1 325 ? 39.267 0.952 34.789 1.00 297.53 537 TYR A N 1
ATOM 2415 C CA . TYR A 1 325 ? 40.621 1.494 34.606 1.00 308.91 537 TYR A CA 1
ATOM 2416 C C . TYR A 1 325 ? 40.737 1.944 33.144 1.00 310.93 537 TYR A C 1
ATOM 2417 O O . TYR A 1 325 ? 41.782 1.799 32.510 1.00 298.54 537 TYR A O 1
ATOM 2426 N N . SER A 1 326 ? 39.636 2.499 32.630 1.00 310.31 538 SER A N 1
ATOM 2427 C CA . SER A 1 326 ? 39.556 2.986 31.250 1.00 303.25 538 SER A CA 1
ATOM 2428 C C . SER A 1 326 ? 40.416 4.236 31.041 1.00 311.18 538 SER A C 1
ATOM 2429 O O . SER A 1 326 ? 41.430 4.186 30.346 1.00 320.64 538 SER A O 1
ATOM 2432 N N . ASP A 1 327 ? 40.008 5.349 31.645 1.00 300.78 539 ASP A N 1
ATOM 2433 C CA . ASP A 1 327 ? 40.745 6.601 31.520 1.00 305.26 539 ASP A CA 1
ATOM 2434 C C . ASP A 1 327 ? 41.910 6.611 32.530 1.00 315.91 539 ASP A C 1
ATOM 2435 O O . ASP A 1 327 ? 41.793 7.188 33.612 1.00 338.53 539 ASP A O 1
ATOM 2440 N N . VAL A 1 328 ? 43.024 5.962 32.169 1.00 308.56 540 VAL A N 1
ATOM 2441 C CA . VAL A 1 328 ? 44.219 5.887 33.039 1.00 297.78 540 VAL A CA 1
ATOM 2442 C C . VAL A 1 328 ? 45.140 7.097 32.813 1.00 297.15 540 VAL A C 1
ATOM 2443 O O . VAL A 1 328 ? 46.215 6.973 32.220 1.00 292.85 540 VAL A O 1
ATOM 2447 N N . ASN A 1 329 ? 44.712 8.265 33.289 1.00 294.37 541 ASN A N 1
ATOM 2448 C CA . ASN A 1 329 ? 45.491 9.494 33.143 1.00 307.67 541 ASN A CA 1
ATOM 2449 C C . ASN A 1 329 ? 46.876 9.331 33.782 1.00 324.83 541 ASN A C 1
ATOM 2450 O O . ASN A 1 329 ? 46.994 8.770 34.870 1.00 332.53 541 ASN A O 1
ATOM 2455 N N . ALA A 1 330 ? 47.911 9.814 33.089 1.00 338.79 542 ALA A N 1
ATOM 2456 C CA . ALA A 1 330 ? 49.310 9.736 33.554 1.00 337.43 542 ALA A CA 1
ATOM 2457 C C . ALA A 1 330 ? 49.817 8.287 33.617 1.00 333.15 542 ALA A C 1
ATOM 2458 O O . ALA A 1 330 ? 49.393 7.507 34.472 1.00 331.42 542 ALA A O 1
ATOM 2460 N N . GLN A 1 331 ? 50.725 7.937 32.707 1.00 331.48 543 GLN A N 1
ATOM 2461 C CA . GLN A 1 331 ? 51.284 6.584 32.654 1.00 318.98 543 GLN A CA 1
ATOM 2462 C C . GLN A 1 331 ? 52.601 6.671 31.851 1.00 324.34 543 GLN A C 1
ATOM 2463 O O . GLN A 1 331 ? 52.614 7.190 30.733 1.00 327.55 543 GLN A O 1
ATOM 2469 N N . GLU A 1 332 ? 53.700 6.173 32.428 1.00 322.04 544 GLU A N 1
ATOM 2470 C CA . GLU A 1 332 ? 55.026 6.219 31.778 1.00 314.73 544 GLU A CA 1
ATOM 2471 C C . GLU A 1 332 ? 55.898 4.968 31.971 1.00 315.92 544 GLU A C 1
ATOM 2472 O O . GLU A 1 332 ? 56.240 4.615 33.099 1.00 329.11 544 GLU A O 1
ATOM 2478 N N . ARG A 1 333 ? 56.283 4.329 30.864 1.00 305.26 545 ARG A N 1
ATOM 2479 C CA . ARG A 1 333 ? 57.133 3.131 30.900 1.00 293.03 545 ARG A CA 1
ATOM 2480 C C . ARG A 1 333 ? 58.239 3.233 29.862 1.00 285.97 545 ARG A C 1
ATOM 2481 O O . ARG A 1 333 ? 59.218 3.945 30.066 1.00 286.74 545 ARG A O 1
#

InterPro domains:
  IPR008966 Adhesion domain superfamily [SSF49401] (232-379)
  IPR008966 Adhesion domain superfamily [SSF49401] (385-560)
  IPR011252 Fibrogen-binding domain 1 [G3DSA:2.60.40.1280] (230-379)
  IPR019931 LPXTG cell wall anchor motif [PS50847] (1174-1205)
  IPR022263 KxYKxGKxW signal peptide [PF19258] (14-36)
  IPR022263 KxYKxGKxW signal peptide [TIGR03715] (15-36)
  IPR041171 SDR-like Ig domain [PF17961] (259-357)

Nearest PDB structures (foldseek):
  4mbr-assembly1_A  TM=1.003E+00  e=3.201E-72  Streptococcus agalactiae
  4mbo-assembly1_A  TM=9.183E-01  e=3.954E-32  Streptococcus agalactiae NEM316
  2ral-assembly1_A  TM=8.215E-01  e=2.751E-24  Staphylococcus epidermidis
  6leb-assembly1_B  TM=7.489E-01  e=2.266E-21  Staphylococcus aureus
  6lxs-assembly1_A  TM=7.795E-01  e=1.046E-18  Staphylococcus aureus

Solvent-accessible surface area: 16652 Å² total; per-residue (Å²): 164,170,29,110,83,4,26,101,120,13,113,105,23,52,8,119,27,54,8,74,85,16,71,171,92,36,45,0,19,16,16,128,68,16,11,1,57,1,56,1,96,5,33,11,114,65,2,66,179,26,10,37,3,73,0,108,11,20,120,21,0,12,17,41,25,10,89,77,123,15,114,11,70,46,0,76,7,136,100,54,40,84,6,0,56,0,68,4,47,36,151,164,30,9,0,50,0,41,9,26,105,82,0,43,88,82,106,144,3,86,1,108,7,76,11,64,0,98,5,10,10,67,71,13,64,70,57,126,142,86,16,119,1,23,0,71,18,98,112,93,99,10,108,31,132,9,17,0,112,9,48,91,22,50,137,77,144,35,20,53,8,0,0,0,8,0,17,9,20,51,28,50,53,146,41,85,117,2,29,1,5,0,7,0,0,35,43,14,98,62,0,112,29,145,116,0,0,29,0,23,0,54,49,111,50,201,137,16,42,0,69,3,96,82,0,50,5,97,0,25,51,24,59,32,126,123,25,17,61,0,1,30,34,102,40,102,95,31,95,72,0,21,99,142,52,16,112,39,138,18,143,124,22,94,6,49,3,123,23,14,72,104,1,20,64,84,41,1,9,1,0,12,0,84,4,34,12,66,98,22,2,17,0,0,0,2,0,1,23,152,102,69,116,72,23,10,63,28,50,28,89,46,68,15,132,113,37,151,82,114,70,93,91,88,164,245

B-factor: mean 197.83, std 38.91, range [121.08, 338.79]